Protein AF-A0A820MYN7-F1 (afdb_monomer_lite)

pLDDT: mean 78.18, std 15.3, range [35.0, 97.62]

Radius of gyration: 48.73 Å; chains: 1; bounding box: 93×38×127 Å

Structure (mmCIF,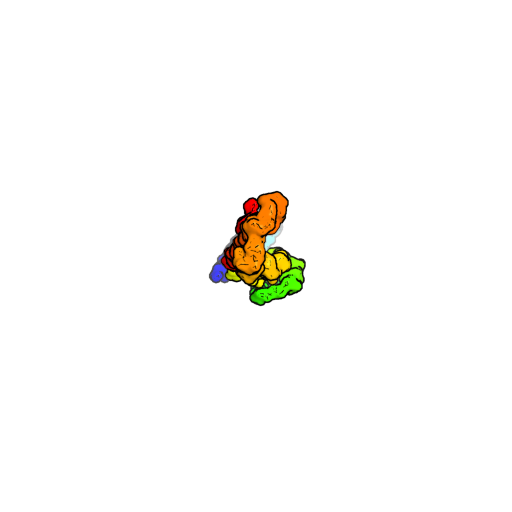 N/CA/C/O backbone):
data_AF-A0A820MYN7-F1
#
_entry.id   AF-A0A820MYN7-F1
#
loop_
_atom_site.group_PDB
_atom_site.id
_atom_site.type_symbol
_atom_site.label_atom_id
_atom_site.label_alt_id
_atom_site.label_comp_id
_atom_site.label_asym_id
_atom_site.label_entity_id
_atom_site.label_seq_id
_atom_site.pdbx_PDB_ins_code
_atom_site.Cartn_x
_atom_site.Cartn_y
_atom_site.Cartn_z
_atom_site.occupancy
_atom_site.B_iso_or_equiv
_atom_site.auth_seq_id
_atom_site.auth_comp_id
_atom_site.auth_asym_id
_atom_site.auth_atom_id
_atom_site.pdbx_PDB_model_num
ATOM 1 N N . LYS A 1 1 ? -11.154 -2.625 37.389 1.00 45.22 1 LYS A N 1
ATOM 2 C CA . LYS A 1 1 ? -11.156 -3.203 38.760 1.00 45.22 1 LYS A CA 1
ATOM 3 C C . LYS A 1 1 ? -11.669 -2.216 39.832 1.00 45.22 1 LYS A C 1
ATOM 5 O O . LYS A 1 1 ? -11.641 -2.576 40.998 1.00 45.22 1 LYS A O 1
ATOM 10 N N . ASN A 1 2 ? -12.212 -1.045 39.453 1.00 53.19 2 ASN A N 1
ATOM 11 C CA . ASN A 1 2 ? -12.640 0.004 40.399 1.00 53.19 2 ASN A CA 1
ATOM 12 C C . ASN A 1 2 ? -14.164 0.066 40.629 1.00 53.19 2 ASN A C 1
ATOM 14 O O . ASN A 1 2 ? -14.611 0.650 41.604 1.00 53.19 2 ASN A O 1
ATOM 18 N N . ASN A 1 3 ? -14.965 -0.619 39.810 1.00 59.12 3 ASN A N 1
ATOM 19 C CA . ASN A 1 3 ? -16.424 -0.453 39.818 1.00 59.12 3 ASN A CA 1
ATOM 20 C C . ASN A 1 3 ? -17.103 -0.950 41.107 1.00 59.12 3 ASN A C 1
ATOM 22 O O . ASN A 1 3 ? -18.169 -0.467 41.463 1.00 59.12 3 ASN A O 1
ATOM 26 N N . LEU A 1 4 ? -16.513 -1.918 41.813 1.00 60.50 4 LEU A N 1
ATOM 27 C CA . LEU A 1 4 ? -17.152 -2.526 42.985 1.00 60.50 4 LEU A CA 1
ATOM 28 C C . LEU A 1 4 ? -17.025 -1.642 44.234 1.00 60.50 4 LEU A C 1
ATOM 30 O O . LEU A 1 4 ? -17.956 -1.564 45.030 1.00 60.50 4 LEU A O 1
ATOM 34 N N . LEU A 1 5 ? -15.901 -0.933 44.375 1.00 67.44 5 LEU A N 1
ATOM 35 C CA . LEU A 1 5 ? -15.679 -0.013 45.491 1.00 67.44 5 LEU A CA 1
ATOM 36 C C . LEU A 1 5 ? -16.555 1.241 45.348 1.00 67.44 5 LEU A C 1
ATOM 38 O O . LEU A 1 5 ? -17.151 1.675 46.329 1.00 67.44 5 LEU A O 1
ATOM 42 N N . ASP A 1 6 ? -16.705 1.750 44.121 1.00 68.38 6 ASP A N 1
ATOM 43 C CA . ASP A 1 6 ? -17.550 2.912 43.813 1.00 68.38 6 ASP A CA 1
ATOM 44 C C . ASP A 1 6 ? -19.042 2.624 44.031 1.00 68.38 6 ASP A C 1
ATOM 46 O O . ASP A 1 6 ? -19.784 3.462 44.542 1.00 68.38 6 ASP A O 1
ATOM 50 N N . VAL A 1 7 ? -19.489 1.405 43.717 1.00 71.19 7 VAL A N 1
ATOM 51 C CA . VAL A 1 7 ? -20.866 0.978 44.002 1.00 71.19 7 VAL A CA 1
ATOM 52 C C . VAL A 1 7 ? -21.107 0.895 45.513 1.00 71.19 7 VAL A C 1
ATOM 54 O O . VAL A 1 7 ? -22.125 1.387 45.998 1.00 71.19 7 VAL A O 1
ATOM 57 N N . ILE A 1 8 ? -20.165 0.339 46.282 1.00 71.44 8 ILE A N 1
ATOM 58 C CA . ILE A 1 8 ? -20.300 0.216 47.743 1.00 71.44 8 ILE A CA 1
ATOM 59 C C . ILE A 1 8 ? -20.308 1.592 48.426 1.00 71.44 8 ILE A C 1
ATOM 61 O O . ILE A 1 8 ? -21.147 1.836 49.295 1.00 71.44 8 ILE A O 1
ATOM 65 N N . THR A 1 9 ? -19.421 2.509 48.035 1.00 75.81 9 THR A N 1
ATOM 66 C CA . THR A 1 9 ? -19.359 3.856 48.630 1.00 75.81 9 THR A CA 1
ATOM 67 C C . THR A 1 9 ? -20.599 4.683 48.297 1.00 75.81 9 THR A C 1
ATOM 69 O O . THR A 1 9 ? -21.113 5.381 49.174 1.00 75.81 9 THR A O 1
ATOM 72 N N . SER A 1 10 ? -21.143 4.546 47.084 1.00 74.00 10 SER A N 1
ATOM 73 C CA . SER A 1 10 ? -22.387 5.212 46.686 1.00 74.00 10 SER A CA 1
ATOM 74 C C . SER A 1 10 ? -23.590 4.697 47.487 1.00 74.00 10 SER A C 1
ATOM 76 O O . SER A 1 10 ? -24.384 5.487 48.001 1.00 74.00 10 SER A O 1
ATOM 78 N N . ILE A 1 11 ? -23.673 3.379 47.708 1.00 72.56 11 ILE A N 1
ATOM 79 C CA . ILE A 1 11 ? -24.712 2.762 48.543 1.00 72.56 11 ILE A CA 1
ATOM 80 C C . ILE A 1 11 ? -24.632 3.282 49.989 1.00 72.56 11 ILE A C 1
ATOM 82 O O . ILE A 1 11 ? -25.641 3.729 50.538 1.00 72.56 11 ILE A O 1
ATOM 86 N N . ILE A 1 12 ? -23.440 3.294 50.597 1.00 73.25 12 ILE A N 1
ATOM 87 C CA . ILE A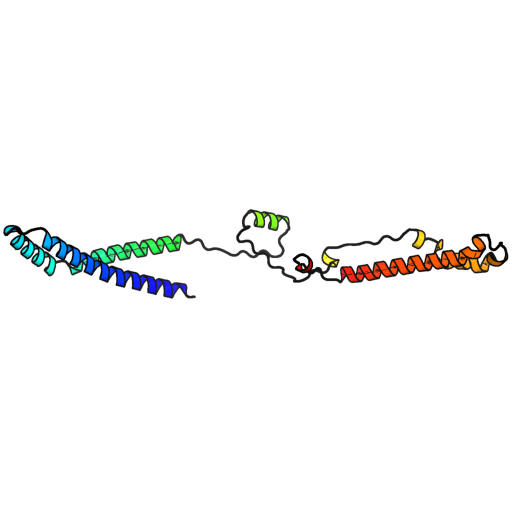 1 12 ? -23.238 3.794 51.970 1.00 73.25 12 ILE A CA 1
ATOM 88 C C . ILE A 1 12 ? -23.589 5.287 52.074 1.00 73.25 12 ILE A C 1
ATOM 90 O O . ILE A 1 12 ? -24.239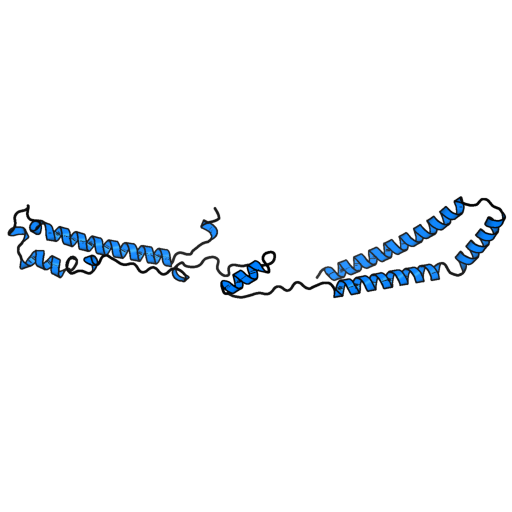 5.698 53.038 1.00 73.25 12 ILE A O 1
ATOM 94 N N . GLY A 1 13 ? -23.217 6.090 51.071 1.00 73.44 13 GLY A N 1
ATOM 95 C CA . GLY A 1 13 ? -23.538 7.517 51.006 1.00 73.44 13 GLY A CA 1
ATOM 96 C C . GLY A 1 13 ? -25.044 7.787 50.939 1.00 73.44 13 GLY A C 1
ATOM 97 O O . GLY A 1 13 ? -25.554 8.620 51.692 1.00 73.44 13 GLY A O 1
ATOM 98 N N . ILE A 1 14 ? -25.773 7.032 50.111 1.00 75.69 14 ILE A N 1
ATOM 99 C CA . ILE A 1 14 ? -27.235 7.126 50.001 1.00 75.69 14 ILE A CA 1
ATOM 100 C C . ILE A 1 14 ? -27.901 6.713 51.321 1.00 75.69 14 ILE A C 1
ATOM 102 O O . ILE A 1 14 ? -28.797 7.413 51.789 1.00 75.69 14 ILE A O 1
ATOM 106 N N . PHE A 1 15 ? -27.442 5.639 51.974 1.00 71.00 15 PHE A N 1
ATOM 107 C CA . PHE A 1 15 ? -27.992 5.211 53.268 1.00 71.00 15 PHE A CA 1
ATOM 108 C C . PHE A 1 15 ? -27.737 6.218 54.391 1.00 71.00 15 PHE A C 1
ATOM 110 O O . PHE A 1 15 ? -28.650 6.521 55.167 1.00 71.00 15 PHE A O 1
ATOM 117 N N . GLY A 1 16 ? -26.521 6.763 54.462 1.00 70.69 16 GLY A N 1
ATOM 118 C CA . GLY A 1 16 ? -26.166 7.797 55.429 1.00 70.69 16 GLY A CA 1
ATOM 119 C C . GLY A 1 16 ? -27.003 9.061 55.234 1.00 70.69 16 GLY A C 1
ATOM 120 O O . GLY A 1 16 ? -27.647 9.530 56.175 1.00 70.69 16 GLY A O 1
ATOM 121 N N . GLY A 1 17 ? -27.067 9.567 53.999 1.00 72.38 17 GLY A N 1
ATOM 122 C CA . GLY A 1 17 ? -27.814 10.778 53.658 1.00 72.38 17 GLY A CA 1
ATOM 123 C C . GLY A 1 17 ? -29.325 10.635 53.851 1.00 72.38 17 GLY A C 1
ATOM 124 O O . GLY A 1 17 ? -29.955 11.505 54.453 1.00 72.38 17 GLY A O 1
ATOM 125 N N . LEU A 1 18 ? -29.910 9.514 53.419 1.00 70.00 18 LEU A N 1
ATOM 126 C CA . LEU A 1 18 ? -31.351 9.263 53.515 1.00 70.00 18 LEU A CA 1
ATOM 127 C C . LEU A 1 18 ? -31.809 9.100 54.973 1.00 70.00 18 LEU A C 1
ATOM 129 O O . LEU A 1 18 ? -32.854 9.624 55.355 1.00 70.00 18 LEU A O 1
ATOM 133 N N . SER A 1 19 ? -31.010 8.433 55.814 1.00 69.62 19 SER A N 1
ATOM 134 C CA . SER A 1 19 ? -31.289 8.271 57.249 1.00 69.62 19 SER A CA 1
ATOM 135 C C . SER A 1 19 ? -31.289 9.609 57.996 1.00 69.62 19 SER A C 1
ATOM 137 O O . SER A 1 19 ? -32.176 9.872 58.814 1.00 69.62 19 SER A O 1
ATOM 139 N N . VAL A 1 20 ? -30.325 10.483 57.689 1.00 72.38 20 VAL A N 1
ATOM 140 C CA . VAL A 1 20 ? -30.239 11.825 58.282 1.00 72.38 20 VAL A CA 1
ATOM 141 C C . VAL A 1 20 ? -31.366 12.724 57.762 1.00 72.38 20 VAL A C 1
ATOM 143 O O . VAL A 1 20 ? -32.029 13.394 58.557 1.00 72.38 20 VAL A O 1
ATOM 146 N N . GLY A 1 21 ? -31.649 12.683 56.457 1.00 71.88 21 GLY A N 1
ATOM 147 C CA . GLY A 1 21 ? -32.721 13.455 55.824 1.00 71.88 21 GLY A CA 1
ATOM 148 C C . GLY A 1 21 ? -34.113 13.112 56.362 1.00 71.88 21 GLY A C 1
ATOM 149 O O . GLY A 1 21 ? -34.870 14.013 56.715 1.00 71.88 21 GLY A O 1
ATOM 150 N N . LEU A 1 22 ? -34.432 11.822 56.521 1.00 65.06 22 LEU A N 1
ATOM 151 C CA . LEU A 1 22 ? -35.706 11.367 57.098 1.00 65.06 22 LEU A CA 1
ATOM 152 C C . LEU A 1 22 ? -35.894 11.834 58.547 1.00 65.06 22 LEU A C 1
ATOM 154 O O . LEU A 1 22 ? -36.989 12.262 58.914 1.00 65.06 22 LEU A O 1
ATOM 158 N N . LYS A 1 23 ? -34.833 11.803 59.365 1.00 67.75 23 LYS A N 1
ATOM 159 C CA . LYS A 1 23 ? -34.881 12.310 60.747 1.00 67.75 23 LYS A CA 1
ATOM 160 C C . LYS A 1 23 ? -35.162 13.811 60.783 1.00 67.75 23 LYS A C 1
ATOM 162 O O . LYS A 1 23 ? -36.002 14.252 61.563 1.00 67.75 23 LYS A O 1
ATOM 167 N N . LEU A 1 24 ? -34.505 14.586 59.921 1.00 70.31 24 LEU A N 1
ATOM 168 C CA . LEU A 1 24 ? -34.726 16.029 59.824 1.00 70.31 24 LEU A CA 1
ATOM 169 C C . LEU A 1 24 ? -36.131 16.358 59.313 1.00 70.31 24 LEU A C 1
ATOM 171 O O . LEU A 1 24 ? -36.808 17.200 59.898 1.00 70.31 24 LEU A O 1
ATOM 175 N N . PHE A 1 25 ? -36.608 15.656 58.286 1.00 68.12 25 PHE A N 1
ATOM 176 C CA . PHE A 1 25 ? -37.955 15.839 57.747 1.00 68.12 25 PHE A CA 1
ATOM 177 C C . PHE A 1 25 ? -39.037 15.537 58.792 1.00 68.12 25 PHE A C 1
ATOM 179 O O . PHE A 1 25 ? -39.982 16.308 58.957 1.00 68.12 25 PHE A O 1
ATOM 186 N N . PHE A 1 26 ? -38.855 14.472 59.577 1.00 68.62 26 PHE A N 1
ATOM 187 C CA . PHE A 1 26 ? -39.756 14.135 60.675 1.00 68.62 26 PHE A CA 1
ATOM 188 C C . PHE A 1 26 ? -39.771 15.219 61.769 1.00 68.62 26 PHE A C 1
ATOM 190 O O . PHE A 1 26 ? -40.840 15.621 62.230 1.00 68.62 26 PHE A O 1
ATOM 197 N N . ILE A 1 27 ? -38.606 15.769 62.130 1.00 69.06 27 ILE A N 1
ATOM 198 C CA . ILE A 1 27 ? -38.503 16.904 63.065 1.00 69.06 27 ILE A CA 1
ATOM 199 C C . ILE A 1 27 ? -39.197 18.156 62.498 1.00 69.06 27 ILE A C 1
ATOM 201 O O . ILE A 1 27 ? -39.873 18.868 63.241 1.00 69.06 27 ILE A O 1
ATOM 205 N N . LEU A 1 28 ? -39.086 18.423 61.193 1.00 65.75 28 LEU A N 1
ATOM 206 C CA . LEU A 1 28 ? -39.722 19.573 60.538 1.00 65.75 28 LEU A CA 1
ATOM 207 C C . LEU A 1 28 ? -41.250 19.450 60.461 1.00 65.75 28 LEU A C 1
ATOM 209 O O . LEU A 1 28 ? -41.943 20.449 60.662 1.00 65.75 28 LEU A O 1
ATOM 213 N N . ILE A 1 29 ? -41.788 18.247 60.242 1.00 64.12 29 ILE A N 1
ATOM 214 C CA . ILE A 1 29 ? -43.236 17.984 60.319 1.00 64.12 29 ILE A CA 1
ATOM 215 C C . ILE A 1 29 ? -43.746 18.217 61.748 1.00 64.12 29 ILE A C 1
ATOM 217 O O . ILE A 1 29 ? -44.776 18.870 61.946 1.00 64.12 29 ILE A O 1
ATOM 221 N N . LEU A 1 30 ? -43.003 17.757 62.761 1.00 62.81 30 LEU A N 1
ATOM 222 C CA . LEU A 1 30 ? -43.332 18.011 64.167 1.00 62.81 30 LEU A CA 1
ATOM 223 C C . LEU A 1 30 ? -43.284 19.509 64.521 1.00 62.81 30 LEU A C 1
ATOM 225 O O . LEU A 1 30 ? -44.142 19.991 65.255 1.00 62.81 30 LEU A O 1
ATOM 229 N N . ARG A 1 31 ? -42.335 20.268 63.960 1.00 60.62 31 ARG A N 1
ATOM 230 C CA . ARG A 1 31 ? -42.241 21.726 64.161 1.00 60.62 31 ARG A CA 1
ATOM 231 C C . ARG A 1 31 ? -43.318 22.510 63.408 1.00 60.62 31 ARG A C 1
ATOM 233 O O . ARG A 1 31 ? -43.813 23.513 63.908 1.00 60.62 31 ARG A O 1
ATOM 240 N N . SER A 1 32 ? -43.706 22.059 62.218 1.00 56.56 32 SER A N 1
ATOM 241 C CA . SER A 1 32 ? -44.737 22.730 61.411 1.00 56.56 32 SER A CA 1
ATOM 242 C C . SER A 1 32 ? -46.137 22.518 61.992 1.00 56.56 32 SER A C 1
ATOM 244 O O . SER A 1 32 ? -46.939 23.448 62.035 1.00 56.56 32 SER A O 1
ATOM 246 N N . SER A 1 33 ? -46.404 21.328 62.538 1.00 55.31 33 SER A N 1
ATOM 247 C CA . SER A 1 33 ? -47.643 21.031 63.276 1.00 55.31 33 SER A CA 1
ATOM 248 C C . SER A 1 33 ? -47.760 21.792 64.604 1.00 55.31 33 SER A C 1
ATOM 250 O O . SER A 1 33 ? -48.862 21.989 65.113 1.00 55.31 33 SER A O 1
ATOM 252 N N . GLU A 1 34 ? -46.652 22.291 65.156 1.00 56.19 34 GLU A N 1
ATOM 253 C CA . GLU A 1 34 ? -46.649 23.136 66.351 1.00 56.19 34 GLU A CA 1
ATOM 254 C C . GLU A 1 34 ? -47.161 24.558 66.095 1.00 56.19 34 GLU A C 1
ATOM 256 O O . GLU A 1 34 ? -47.709 25.173 67.006 1.00 56.19 34 GLU A O 1
ATOM 261 N N . LYS A 1 35 ? -47.067 25.046 64.854 1.00 55.56 35 LYS A N 1
ATOM 262 C CA . LYS A 1 35 ? -47.399 26.429 64.486 1.00 55.56 35 LYS A CA 1
ATOM 263 C C . LYS A 1 35 ? -48.867 26.641 64.071 1.00 55.56 35 LYS A C 1
ATOM 265 O O . LYS A 1 35 ? -49.262 27.777 63.842 1.00 55.56 35 LYS A O 1
ATOM 270 N N . ILE A 1 36 ? -49.667 25.572 63.962 1.00 56.53 36 ILE A N 1
ATOM 271 C CA . ILE A 1 36 ? -50.987 25.590 63.296 1.00 56.53 36 ILE A CA 1
ATOM 272 C C . ILE A 1 36 ? -52.211 25.537 64.238 1.00 56.53 36 ILE A C 1
ATOM 274 O O . ILE A 1 36 ? -53.322 25.754 63.763 1.00 56.53 36 ILE A O 1
ATOM 278 N N . SER A 1 37 ? -52.093 25.321 65.558 1.00 51.53 37 SER A N 1
ATOM 279 C CA . SER A 1 37 ? -53.307 25.282 66.406 1.00 51.53 37 SER A CA 1
ATOM 280 C C . SER A 1 37 ? -53.107 25.703 67.867 1.00 51.53 37 SER A C 1
ATOM 282 O O . SER A 1 37 ? -52.533 24.964 68.666 1.00 51.53 37 SER A O 1
ATOM 284 N N . ASN A 1 38 ? -53.656 26.872 68.222 1.00 57.56 38 ASN A N 1
ATOM 285 C CA . ASN A 1 38 ? -53.774 27.396 69.591 1.00 57.56 38 ASN A CA 1
ATOM 286 C C . ASN A 1 38 ? -55.171 27.103 70.167 1.00 57.56 38 ASN A C 1
ATOM 288 O O . ASN A 1 38 ? -55.902 28.023 70.526 1.00 57.56 38 ASN A O 1
ATOM 292 N N . ASN A 1 39 ? -55.570 25.829 70.221 1.00 57.19 39 ASN A N 1
ATOM 293 C CA . ASN A 1 39 ? -56.841 25.430 70.829 1.00 57.19 39 ASN A CA 1
ATOM 294 C C . ASN A 1 39 ? -56.600 24.452 71.993 1.00 57.19 39 ASN A C 1
ATOM 296 O O . ASN A 1 39 ? -55.865 23.474 71.849 1.00 57.19 39 ASN A O 1
ATOM 300 N N . LEU A 1 40 ? -57.198 24.719 73.160 1.00 53.03 40 LEU A N 1
ATOM 301 C CA . LEU A 1 40 ? -56.872 24.064 74.440 1.00 53.03 40 LEU A CA 1
ATOM 302 C C . LEU A 1 40 ? -57.180 22.548 74.443 1.00 53.03 40 LEU A C 1
ATOM 304 O O . LEU A 1 40 ? -56.434 21.769 75.034 1.00 53.03 40 LEU A O 1
ATOM 308 N N . SER A 1 41 ? -58.208 22.102 73.708 1.00 58.31 41 SER A N 1
ATOM 309 C CA . SER A 1 41 ? -58.519 20.672 73.508 1.00 58.31 41 SER A CA 1
ATOM 310 C C . SER A 1 41 ? -57.485 19.951 72.632 1.00 58.31 41 SER A C 1
ATOM 312 O O . SER A 1 41 ? -57.217 18.761 72.813 1.00 58.31 41 SER A O 1
ATOM 314 N N . PHE A 1 42 ? -56.840 20.685 71.724 1.00 54.62 42 PHE A N 1
ATOM 315 C CA . PHE A 1 42 ? -55.827 20.163 70.815 1.00 54.62 42 PHE A CA 1
ATOM 316 C C . PHE A 1 42 ? -54.475 19.983 71.514 1.00 54.62 42 PHE A C 1
ATOM 318 O O . PHE A 1 42 ? -53.720 19.098 71.140 1.00 54.62 42 PHE A O 1
ATOM 325 N N . ILE A 1 43 ? -54.174 20.745 72.573 1.00 61.41 43 ILE A N 1
ATOM 326 C CA . ILE A 1 43 ? -52.937 20.602 73.366 1.00 61.41 43 ILE A CA 1
ATOM 327 C C . ILE A 1 43 ? -52.935 19.289 74.166 1.00 61.41 43 ILE A C 1
ATOM 329 O O . ILE A 1 43 ? -51.921 18.584 74.200 1.00 61.41 43 ILE A O 1
ATOM 333 N N . ALA A 1 44 ? -54.075 18.912 74.754 1.00 58.84 44 ALA A N 1
ATOM 334 C CA . ALA A 1 44 ? -54.225 17.629 75.444 1.00 58.84 44 ALA A CA 1
ATOM 335 C C . ALA A 1 44 ? -54.135 16.455 74.453 1.00 58.84 44 ALA A C 1
ATOM 337 O O . ALA A 1 44 ? -53.356 15.524 74.664 1.00 58.84 44 ALA A O 1
ATOM 338 N N . MET A 1 45 ? -54.829 16.552 73.311 1.00 56.38 45 MET A N 1
ATOM 339 C CA . MET A 1 45 ? -54.754 15.562 72.230 1.00 56.38 45 MET A CA 1
ATOM 340 C C . MET A 1 45 ? -53.338 15.465 71.635 1.00 56.38 45 MET A C 1
ATOM 342 O O . MET A 1 45 ? -52.851 14.370 71.380 1.00 56.38 45 MET A O 1
ATOM 346 N N . LYS A 1 46 ? -52.624 16.589 71.501 1.00 61.06 46 LYS A N 1
ATOM 347 C CA . LYS A 1 46 ? -51.231 16.666 71.039 1.00 61.06 46 LYS A CA 1
ATOM 348 C C . LYS A 1 46 ? -50.269 16.034 72.034 1.00 61.06 46 LYS A C 1
ATOM 350 O O . LYS A 1 46 ? -49.343 15.368 71.599 1.00 61.06 46 LYS A O 1
ATOM 355 N N . THR A 1 47 ? -50.483 16.186 73.339 1.00 60.78 47 THR A N 1
ATOM 356 C CA . THR A 1 47 ? -49.655 15.538 74.373 1.00 60.78 47 THR A CA 1
ATOM 357 C C . THR A 1 47 ? -49.896 14.030 74.407 1.00 60.78 47 THR A C 1
ATOM 359 O O . THR A 1 47 ? -48.941 13.266 74.493 1.00 60.78 47 THR A O 1
ATOM 362 N N . VAL A 1 48 ? -51.148 13.589 74.249 1.00 60.78 48 VAL A N 1
ATOM 363 C CA . VAL A 1 48 ? -51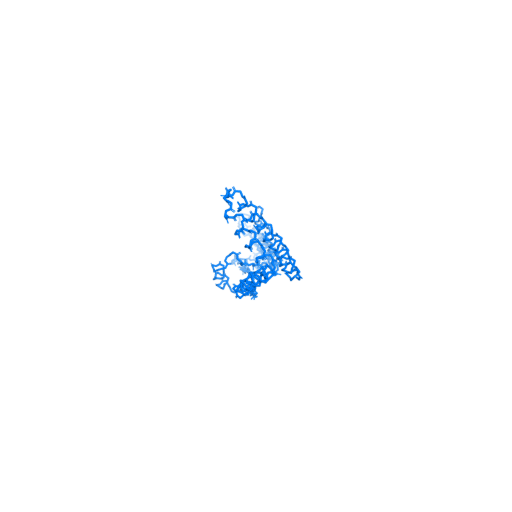.499 12.163 74.173 1.00 60.78 48 VAL A CA 1
ATOM 364 C C . VAL A 1 48 ? -50.966 11.535 72.888 1.00 60.78 48 VAL A C 1
ATOM 366 O O . VAL A 1 48 ? -50.323 10.501 72.974 1.00 60.78 48 VAL A O 1
ATOM 369 N N . ILE A 1 49 ? -51.125 12.173 71.722 1.00 59.47 49 ILE A N 1
ATOM 370 C CA . ILE A 1 49 ? -50.551 11.702 70.450 1.00 59.47 49 ILE A CA 1
ATOM 371 C C . ILE A 1 49 ? -49.024 11.733 70.515 1.00 59.47 49 ILE A C 1
ATOM 373 O O . ILE A 1 49 ? -48.389 10.761 70.139 1.00 59.47 49 ILE A O 1
ATOM 377 N N . LYS A 1 50 ? -48.412 12.795 71.050 1.00 63.66 50 LYS A N 1
ATOM 378 C CA . LYS A 1 50 ? -46.960 12.884 71.245 1.00 63.66 50 LYS A CA 1
ATOM 379 C C . LYS A 1 50 ? -46.465 11.764 72.166 1.00 63.66 50 LYS A C 1
ATOM 381 O O . LYS A 1 50 ? -45.503 11.108 71.804 1.00 63.66 50 LYS A O 1
ATOM 386 N N . ASN A 1 51 ? -47.151 11.453 73.267 1.00 58.44 51 ASN A N 1
ATOM 387 C CA . ASN A 1 51 ? -46.769 10.362 74.174 1.00 58.44 51 ASN A CA 1
ATOM 388 C C . ASN A 1 51 ? -47.065 8.957 73.609 1.00 58.44 51 ASN A C 1
ATOM 390 O O . ASN A 1 51 ? -46.234 8.064 73.770 1.00 58.44 51 ASN A O 1
ATOM 394 N N . LEU A 1 52 ? -48.178 8.756 72.890 1.00 53.44 52 LEU A N 1
ATOM 395 C CA . LEU A 1 52 ? -48.488 7.500 72.185 1.00 53.44 52 LEU A CA 1
ATOM 396 C C . LEU A 1 52 ? -47.495 7.233 71.045 1.00 53.44 52 LEU A C 1
ATOM 398 O O . LEU A 1 52 ? -47.072 6.096 70.843 1.00 53.44 52 LEU A O 1
ATOM 402 N N . PHE A 1 53 ? -47.094 8.272 70.309 1.00 53.72 53 PHE A N 1
ATOM 403 C CA . PHE A 1 53 ? -46.212 8.147 69.148 1.00 53.72 53 PHE A CA 1
ATOM 404 C C . PHE A 1 53 ? -44.723 8.111 69.537 1.00 53.72 53 PHE A C 1
ATOM 406 O O . PHE A 1 53 ? -43.949 7.429 68.867 1.00 53.72 53 PHE A O 1
ATOM 413 N N . ILE A 1 54 ? -44.317 8.783 70.626 1.00 52.75 54 ILE A N 1
ATOM 414 C CA . ILE A 1 54 ? -42.935 8.760 71.144 1.00 52.75 54 ILE A CA 1
ATOM 415 C C . ILE A 1 54 ? -42.589 7.413 71.792 1.00 52.75 54 ILE A C 1
ATOM 417 O O . ILE A 1 54 ? -41.455 6.970 71.639 1.00 52.75 54 ILE A O 1
ATOM 421 N N . CYS A 1 55 ? -43.527 6.738 72.471 1.00 47.72 55 CYS A N 1
ATOM 422 C CA . CYS A 1 55 ? -43.185 5.544 73.255 1.00 47.72 55 CYS A CA 1
ATOM 423 C C . CYS A 1 55 ? -43.428 4.203 72.537 1.00 47.72 55 CYS A C 1
ATOM 425 O O . CYS A 1 55 ? -42.729 3.238 72.827 1.00 47.72 55 CYS A O 1
ATOM 427 N N . TYR A 1 56 ? -44.374 4.109 71.589 1.00 45.22 56 TYR A N 1
ATOM 428 C CA . TYR A 1 56 ? -44.766 2.795 71.052 1.00 45.22 56 TYR A CA 1
ATOM 429 C C . TYR A 1 56 ? -44.212 2.450 69.658 1.00 45.22 56 TYR A C 1
ATOM 431 O O . TYR A 1 56 ? -44.029 1.272 69.382 1.00 45.22 56 TYR A O 1
ATOM 439 N N . ASN A 1 57 ? -43.920 3.409 68.761 1.00 51.19 57 ASN A N 1
ATOM 440 C CA . ASN A 1 57 ? -43.716 3.034 67.344 1.00 51.19 57 ASN A CA 1
ATOM 441 C C . ASN A 1 57 ? -42.739 3.867 66.490 1.00 51.19 57 ASN A C 1
ATOM 443 O O . ASN A 1 57 ? -42.570 3.553 65.309 1.00 51.19 57 ASN A O 1
ATOM 447 N N . GLN A 1 58 ? -42.058 4.888 67.027 1.00 55.16 58 GLN A N 1
ATOM 448 C CA . GLN A 1 58 ? -41.146 5.722 66.220 1.00 55.16 58 GLN A CA 1
ATOM 449 C C . GLN A 1 58 ? -39.976 4.933 65.615 1.00 55.16 58 GLN A C 1
ATOM 451 O O . GLN A 1 58 ? -39.640 5.125 64.449 1.00 55.16 58 GLN A O 1
ATOM 456 N N . GLN A 1 59 ? -39.387 4.002 66.366 1.00 55.03 59 GLN A N 1
ATOM 457 C CA . GLN A 1 59 ? -38.291 3.176 65.855 1.00 55.03 59 GLN A CA 1
ATOM 458 C C . GLN A 1 59 ? -38.783 2.129 64.845 1.00 55.03 59 GLN A C 1
ATOM 460 O O . GLN A 1 59 ? -38.116 1.904 63.838 1.00 55.03 59 GLN A O 1
ATOM 465 N N . GLN A 1 60 ? -39.965 1.533 65.043 1.00 61.09 60 GLN A N 1
ATOM 466 C CA . GLN A 1 60 ? -40.495 0.492 64.150 1.00 61.09 60 GLN A CA 1
ATOM 467 C C . GLN A 1 60 ? -41.019 1.044 62.815 1.00 61.09 60 GLN A C 1
ATOM 469 O O . GLN A 1 60 ? -40.803 0.432 61.776 1.00 61.09 60 GLN A O 1
ATOM 474 N N . MET A 1 61 ? -41.672 2.210 62.800 1.00 59.69 61 MET A N 1
ATOM 475 C CA . MET A 1 61 ? -42.161 2.821 61.553 1.00 59.69 61 MET A CA 1
ATOM 476 C C . MET A 1 61 ? -41.017 3.366 60.689 1.00 59.69 61 MET A C 1
ATOM 478 O O . MET A 1 61 ? -41.020 3.168 59.475 1.00 59.69 61 MET A O 1
ATOM 482 N N . ILE A 1 62 ? -40.010 3.999 61.306 1.00 67.81 62 ILE A N 1
ATOM 483 C CA . ILE A 1 62 ? -38.824 4.496 60.592 1.00 67.81 62 ILE A CA 1
ATOM 484 C C . ILE A 1 62 ? -38.017 3.325 60.025 1.00 67.81 62 ILE A C 1
ATOM 486 O O . ILE A 1 62 ? -37.642 3.367 58.857 1.00 67.81 62 ILE A O 1
ATOM 490 N N . THR A 1 63 ? -37.809 2.256 60.801 1.00 73.69 63 THR A N 1
ATOM 491 C CA . THR A 1 63 ? -37.102 1.059 60.311 1.00 73.69 63 THR A CA 1
ATOM 492 C C . THR A 1 63 ? -37.877 0.344 59.207 1.00 73.69 63 THR A C 1
ATOM 494 O O . THR A 1 63 ? -37.275 -0.038 58.209 1.00 73.69 63 THR A O 1
ATOM 497 N N . ARG A 1 64 ? -39.210 0.231 59.304 1.00 74.00 64 ARG A N 1
ATOM 498 C CA . ARG A 1 64 ? -40.049 -0.341 58.232 1.00 74.00 64 ARG A CA 1
ATOM 499 C C . ARG A 1 64 ? -39.986 0.475 56.941 1.00 74.00 64 ARG A C 1
ATOM 501 O O . ARG A 1 64 ? -39.816 -0.107 55.875 1.00 74.00 64 ARG A O 1
ATOM 508 N N . LEU A 1 65 ? -40.065 1.805 57.029 1.00 73.56 65 LEU A N 1
ATOM 509 C CA . LEU A 1 65 ? -39.909 2.688 55.867 1.00 73.56 65 LEU A CA 1
ATOM 510 C C . LEU A 1 65 ? -38.494 2.604 55.281 1.00 73.56 65 LEU A C 1
ATOM 512 O O . LEU A 1 65 ? -38.343 2.530 54.066 1.00 73.56 65 LEU A O 1
ATOM 516 N N . GLN A 1 66 ? -37.458 2.545 56.120 1.00 76.12 66 GLN A N 1
ATOM 517 C CA . GLN A 1 66 ? -36.075 2.370 55.668 1.00 76.12 66 GLN A CA 1
ATOM 518 C C . GLN A 1 66 ? -35.862 1.033 54.945 1.00 76.12 66 GLN A C 1
ATOM 520 O O . GLN A 1 66 ? -35.241 1.016 53.887 1.00 76.12 66 GLN A O 1
ATOM 525 N N . ILE A 1 67 ? -36.411 -0.069 55.465 1.00 77.06 67 ILE A N 1
ATOM 526 C CA . ILE A 1 67 ? -36.348 -1.392 54.825 1.00 77.06 67 ILE A CA 1
ATOM 527 C C . ILE A 1 67 ? -37.121 -1.394 53.497 1.00 77.06 67 ILE A C 1
ATOM 529 O O . ILE A 1 67 ? -36.666 -1.981 52.516 1.00 77.06 67 ILE A O 1
ATOM 533 N N . PHE A 1 68 ? -38.259 -0.699 53.425 1.00 79.69 68 PHE A N 1
ATOM 534 C CA . PHE A 1 68 ? -39.023 -0.544 52.186 1.00 79.69 68 PHE A CA 1
ATOM 535 C C . PHE A 1 68 ? -38.238 0.229 51.111 1.00 79.69 68 PHE A C 1
ATOM 537 O O . PHE A 1 68 ? -38.116 -0.231 49.979 1.00 79.69 68 PHE A O 1
ATOM 544 N N . PHE A 1 69 ? -37.611 1.355 51.462 1.00 77.94 69 PHE A N 1
ATOM 545 C CA . PHE A 1 69 ? -36.743 2.078 50.524 1.00 77.94 69 PHE A CA 1
ATOM 546 C C . PHE A 1 69 ? -35.496 1.270 50.124 1.00 77.94 69 PHE A C 1
ATOM 548 O O . PHE A 1 69 ? -35.082 1.335 48.969 1.00 77.94 69 PHE A O 1
ATOM 555 N N . LEU A 1 70 ? -34.928 0.480 51.044 1.00 78.69 70 LEU A N 1
ATOM 556 C CA . LEU A 1 70 ? -33.792 -0.413 50.783 1.00 78.69 70 LEU A CA 1
ATOM 557 C C . LEU A 1 70 ? -34.155 -1.533 49.803 1.00 78.69 70 LEU A C 1
ATOM 559 O O . LEU A 1 70 ? -33.390 -1.844 48.896 1.00 78.69 70 LEU A O 1
ATOM 563 N N . THR A 1 71 ? -35.327 -2.140 49.966 1.00 82.31 71 THR A N 1
ATOM 564 C CA . THR A 1 71 ? -35.794 -3.199 49.060 1.00 82.31 71 THR A CA 1
ATOM 565 C C . THR A 1 71 ? -36.087 -2.651 47.666 1.00 82.31 71 THR A C 1
ATOM 567 O O . THR A 1 71 ? -35.695 -3.275 46.682 1.00 82.31 71 THR A O 1
ATOM 570 N N . ILE A 1 72 ? -36.668 -1.450 47.566 1.00 86.38 72 ILE A N 1
ATOM 571 C CA . ILE A 1 72 ? -36.866 -0.762 46.282 1.00 86.38 72 ILE A CA 1
ATOM 572 C C . ILE A 1 72 ? -35.529 -0.432 45.612 1.00 86.38 72 ILE A C 1
ATOM 574 O O . ILE A 1 72 ? -35.370 -0.696 44.423 1.00 86.38 72 ILE A O 1
ATOM 578 N N . SER A 1 73 ? -34.557 0.122 46.343 1.00 84.81 73 SER A N 1
ATOM 579 C CA . SER A 1 73 ? -33.268 0.490 45.747 1.00 84.81 73 SER A CA 1
ATOM 580 C C . SER A 1 73 ? -32.490 -0.734 45.262 1.00 84.81 73 SER A C 1
ATOM 582 O O . SER A 1 73 ? -31.971 -0.716 44.147 1.00 84.81 73 SER A O 1
ATOM 584 N N . LEU A 1 74 ? -32.480 -1.826 46.035 1.00 84.50 74 LEU A N 1
ATOM 585 C CA . LEU A 1 74 ? -31.886 -3.099 45.617 1.00 84.50 74 LEU A CA 1
ATOM 586 C C . LEU A 1 74 ? -32.584 -3.682 44.384 1.00 84.50 74 LEU A C 1
ATOM 588 O O . LEU A 1 74 ? -31.905 -4.167 43.480 1.00 84.50 74 LEU A O 1
ATOM 592 N N . TYR A 1 75 ? -33.914 -3.595 44.312 1.00 89.38 75 TYR A N 1
ATOM 593 C CA . TYR A 1 75 ? -34.675 -4.036 43.144 1.00 89.38 75 TYR A CA 1
ATOM 594 C C . TYR A 1 75 ? -34.332 -3.212 41.893 1.00 89.38 75 TYR A C 1
ATOM 596 O O . TYR A 1 75 ? -34.061 -3.779 40.837 1.00 89.38 75 TYR A O 1
ATOM 604 N N . CYS A 1 76 ? -34.241 -1.884 42.015 1.00 86.50 76 CYS A N 1
ATOM 605 C CA . CYS A 1 76 ? -33.811 -1.011 40.920 1.00 86.50 76 CYS A CA 1
ATOM 606 C C . CYS A 1 76 ? -32.379 -1.320 40.451 1.00 86.50 76 CYS A C 1
ATOM 608 O O . CYS A 1 76 ? -32.134 -1.365 39.246 1.00 86.50 76 CYS A O 1
ATOM 610 N N . ILE A 1 77 ? -31.444 -1.569 41.377 1.00 85.69 77 ILE A N 1
ATOM 611 C CA . ILE A 1 77 ? -30.058 -1.951 41.050 1.00 85.69 77 ILE A CA 1
ATOM 612 C C . ILE A 1 77 ? -30.022 -3.306 40.335 1.00 85.69 77 ILE A C 1
ATOM 614 O O . ILE A 1 77 ? -29.295 -3.463 39.354 1.00 85.69 77 ILE A O 1
ATOM 618 N N . PHE A 1 78 ? -30.815 -4.278 40.795 1.00 86.69 78 PHE A N 1
ATOM 619 C CA . PHE A 1 78 ? -30.923 -5.587 40.156 1.00 86.69 78 PHE A CA 1
ATOM 620 C C . PHE A 1 78 ? -31.424 -5.462 38.716 1.00 86.69 78 PHE A C 1
ATOM 622 O O . PHE A 1 78 ? -30.772 -5.964 37.802 1.00 86.69 78 PHE A O 1
ATOM 629 N N . LEU A 1 79 ? -32.519 -4.722 38.501 1.00 86.88 79 LEU A N 1
ATOM 630 C CA . LEU A 1 79 ? -33.028 -4.454 37.158 1.00 86.88 79 LEU A CA 1
ATOM 631 C C . LEU A 1 79 ? -31.957 -3.776 36.297 1.00 86.88 79 LEU A C 1
ATOM 633 O O . LEU A 1 79 ? -31.632 -4.277 35.224 1.00 86.88 79 LEU A O 1
ATOM 637 N N . TYR A 1 80 ? -31.341 -2.698 36.784 1.00 83.06 80 TYR A N 1
ATOM 638 C CA . TYR A 1 80 ? -30.284 -1.997 36.055 1.00 83.06 80 TYR A CA 1
ATOM 639 C C . TYR A 1 80 ? -29.145 -2.936 35.623 1.00 83.06 80 TYR A C 1
ATOM 641 O O . TYR A 1 80 ? -28.746 -2.931 34.459 1.00 83.06 80 TYR A O 1
ATOM 649 N N . SER A 1 81 ? -28.683 -3.806 36.526 1.00 82.06 81 SER A N 1
ATOM 650 C CA . SER A 1 81 ? -27.654 -4.810 36.235 1.00 82.06 81 SER A CA 1
ATOM 651 C C . SER A 1 81 ? -28.081 -5.777 35.124 1.00 82.06 81 SER A C 1
ATOM 653 O O . SER A 1 81 ? -27.301 -6.051 34.216 1.00 82.06 81 SER A O 1
ATOM 655 N N . THR A 1 82 ? -29.337 -6.238 35.138 1.00 81.12 82 THR A N 1
ATOM 656 C CA . THR A 1 82 ? -29.864 -7.139 34.096 1.00 81.12 82 THR A CA 1
ATOM 657 C C . THR A 1 82 ? -30.040 -6.468 32.732 1.00 81.12 82 THR A C 1
ATOM 659 O O . THR A 1 82 ? -29.880 -7.130 31.711 1.00 81.12 82 THR A O 1
ATOM 662 N N . TYR A 1 83 ? -30.335 -5.165 32.698 1.00 77.88 83 TYR A N 1
ATOM 663 C CA . TYR A 1 83 ? -30.538 -4.409 31.456 1.00 77.88 83 TYR A CA 1
ATOM 664 C C . TYR A 1 83 ? -29.252 -3.815 30.878 1.00 77.88 83 TYR A C 1
ATOM 666 O O . TYR A 1 83 ? -29.275 -3.262 29.778 1.00 77.88 83 TYR A O 1
ATOM 674 N N . THR A 1 84 ? -28.125 -3.913 31.587 1.00 79.81 84 THR A N 1
ATOM 675 C CA . THR A 1 84 ? -26.858 -3.392 31.074 1.00 79.81 84 THR A CA 1
ATOM 676 C C . THR A 1 84 ? -26.340 -4.320 29.974 1.00 79.81 84 THR A C 1
ATOM 678 O O . THR A 1 84 ? -25.737 -5.359 30.237 1.00 79.81 84 THR A O 1
ATOM 681 N N . THR A 1 85 ? -26.581 -3.951 28.717 1.00 74.69 85 THR A N 1
ATOM 682 C CA . THR A 1 85 ? -26.028 -4.649 27.553 1.00 74.69 85 THR A CA 1
ATOM 683 C C . THR A 1 85 ? -24.506 -4.572 27.569 1.00 74.69 85 THR A C 1
ATOM 685 O O . THR A 1 85 ? -23.936 -3.484 27.676 1.00 74.69 85 THR A O 1
ATOM 688 N N . GLN A 1 86 ? -23.837 -5.715 27.437 1.00 76.12 86 GLN A N 1
ATOM 689 C CA . GLN A 1 86 ? -22.384 -5.756 27.318 1.00 76.12 86 GLN A CA 1
ATOM 690 C C . GLN A 1 86 ? -21.977 -5.413 25.884 1.00 76.12 86 GLN A C 1
ATOM 692 O O . GLN A 1 86 ? -22.430 -6.052 24.935 1.00 76.12 86 GLN A O 1
ATOM 697 N N . LEU A 1 87 ? -21.115 -4.409 25.725 1.00 79.81 87 LEU A N 1
ATOM 698 C CA . LEU A 1 87 ? -20.440 -4.157 24.456 1.00 79.81 87 LEU A CA 1
ATOM 699 C C . LEU A 1 87 ? -19.370 -5.233 24.268 1.00 79.81 87 LEU A C 1
ATOM 701 O O . LEU A 1 87 ? -18.471 -5.367 25.098 1.00 79.81 87 LEU A O 1
ATOM 705 N N . ILE A 1 88 ? -19.487 -6.002 23.189 1.00 82.12 88 ILE A N 1
ATOM 706 C CA . ILE A 1 88 ? -18.506 -7.020 22.816 1.00 82.12 88 ILE A CA 1
ATOM 707 C C . ILE A 1 88 ? -17.694 -6.472 21.649 1.00 82.12 88 ILE A C 1
ATOM 709 O O . ILE A 1 88 ? -18.252 -6.087 20.622 1.00 82.12 88 ILE A O 1
ATOM 713 N N . THR A 1 89 ? -16.375 -6.463 21.805 1.00 86.94 89 THR A N 1
ATOM 714 C CA . THR A 1 89 ? -15.455 -6.170 20.707 1.00 86.94 89 THR A CA 1
ATOM 715 C C . THR A 1 89 ? -15.203 -7.454 19.929 1.00 86.94 89 THR A C 1
ATOM 717 O O . THR A 1 89 ? -14.758 -8.447 20.502 1.00 86.94 89 THR A O 1
ATOM 720 N N . VAL A 1 90 ? -15.494 -7.435 18.629 1.00 89.00 90 VAL A N 1
ATOM 721 C CA . VAL A 1 90 ? -15.232 -8.554 17.717 1.00 89.00 90 VAL A CA 1
ATOM 722 C C . VAL A 1 90 ? -14.066 -8.179 16.814 1.00 89.00 90 VAL A C 1
ATOM 724 O O . VAL A 1 90 ? -14.112 -7.159 16.132 1.00 89.00 90 VAL A O 1
ATOM 727 N N . GLU A 1 91 ? -13.031 -9.013 16.806 1.00 90.88 91 GLU A N 1
ATOM 728 C CA . GLU A 1 91 ? -11.866 -8.849 15.940 1.00 90.88 91 GLU A CA 1
ATOM 729 C C . GLU A 1 91 ? -12.010 -9.729 14.693 1.00 90.88 91 GLU A C 1
ATOM 731 O O . GLU A 1 91 ? -12.294 -10.925 14.789 1.00 90.88 91 GLU A O 1
ATOM 736 N N . ILE A 1 92 ? -11.832 -9.132 13.513 1.00 89.81 92 ILE A N 1
ATOM 737 C CA . ILE A 1 92 ? -11.917 -9.824 12.223 1.00 89.81 92 ILE A CA 1
ATOM 738 C C . ILE A 1 92 ? -10.600 -9.614 11.484 1.00 89.81 92 ILE A C 1
ATOM 740 O O . ILE A 1 92 ? -10.291 -8.514 11.030 1.00 89.81 92 ILE A O 1
ATOM 744 N N . ASN A 1 93 ? -9.835 -10.693 11.336 1.00 89.44 93 ASN A N 1
ATOM 745 C CA . ASN A 1 93 ? -8.543 -10.665 10.662 1.00 89.44 93 ASN A CA 1
ATOM 746 C C . ASN A 1 93 ? -8.712 -10.690 9.141 1.00 89.44 93 ASN A C 1
ATOM 748 O O . ASN A 1 93 ? -9.356 -11.592 8.608 1.00 89.44 93 ASN A O 1
ATOM 752 N N . LYS A 1 94 ? -8.082 -9.729 8.448 1.00 86.31 94 LYS A N 1
ATOM 753 C CA . LYS A 1 94 ? -8.034 -9.628 6.975 1.00 86.31 94 LYS A CA 1
ATOM 754 C C . LYS A 1 94 ? -9.423 -9.782 6.319 1.00 86.31 94 LYS A C 1
ATOM 756 O O . LYS A 1 94 ? -9.630 -10.716 5.539 1.00 86.31 94 LYS A O 1
ATOM 761 N N . PRO A 1 95 ? -10.391 -8.899 6.634 1.00 90.75 95 PRO A N 1
ATOM 762 C CA . PRO A 1 95 ? -11.721 -8.975 6.043 1.00 90.75 95 PRO A CA 1
ATOM 763 C C . PRO A 1 95 ? -11.653 -8.771 4.526 1.00 90.75 95 PRO A C 1
ATOM 765 O O . PRO A 1 95 ? -10.810 -8.033 4.015 1.00 90.75 95 PRO A O 1
ATOM 768 N N . THR A 1 96 ? -12.581 -9.385 3.793 1.00 92.50 96 THR A N 1
ATOM 769 C CA . THR A 1 96 ? -12.758 -9.041 2.377 1.00 92.50 96 THR A CA 1
ATOM 770 C C . THR A 1 96 ? -13.304 -7.619 2.246 1.00 92.50 96 THR A C 1
ATOM 772 O O . THR A 1 96 ? -13.978 -7.121 3.153 1.00 92.50 96 THR A O 1
ATOM 775 N N . TYR A 1 97 ? -13.089 -6.982 1.092 1.00 89.81 97 TYR A N 1
ATOM 776 C CA . TYR A 1 97 ? -13.620 -5.641 0.820 1.00 89.81 97 TYR A CA 1
ATOM 777 C C . TYR A 1 97 ? -15.144 -5.552 1.036 1.00 89.81 97 TYR A C 1
ATOM 779 O O . TYR A 1 97 ? -15.631 -4.621 1.673 1.00 89.81 97 TYR A O 1
ATOM 787 N N . SER A 1 98 ? -15.896 -6.567 0.597 1.00 94.44 98 SER A N 1
ATOM 788 C CA . SER A 1 98 ? -17.357 -6.625 0.779 1.00 94.44 98 SER A CA 1
ATOM 789 C C . SER A 1 98 ? -17.786 -6.722 2.251 1.00 94.44 98 SER A C 1
ATOM 791 O O . SER A 1 98 ? -18.750 -6.079 2.680 1.00 94.44 98 SER A O 1
ATOM 793 N N . THR A 1 99 ? -17.035 -7.483 3.055 1.00 93.19 99 THR A N 1
ATOM 794 C CA . THR A 1 99 ? -17.258 -7.607 4.499 1.00 93.19 99 THR A CA 1
ATOM 795 C C . THR A 1 99 ? -17.000 -6.274 5.190 1.00 93.19 99 THR A C 1
ATOM 797 O O . THR A 1 99 ? -17.834 -5.822 5.972 1.00 93.19 99 THR A O 1
ATOM 800 N N . TYR A 1 100 ? -15.885 -5.615 4.857 1.00 92.38 100 TYR A N 1
ATOM 801 C CA . TYR A 1 100 ? -15.566 -4.285 5.367 1.00 92.38 100 TYR A CA 1
ATOM 802 C C . TYR A 1 100 ? -16.670 -3.276 5.039 1.00 92.38 100 TYR A C 1
ATOM 804 O O . TYR A 1 100 ? -17.130 -2.568 5.928 1.00 92.38 100 TYR A O 1
ATOM 812 N N . GLN A 1 101 ? -17.148 -3.252 3.794 1.00 93.88 101 GLN A N 1
ATOM 813 C CA . GLN A 1 101 ? -18.191 -2.321 3.368 1.00 93.88 101 GLN A CA 1
ATOM 814 C C . GLN A 1 101 ? -19.484 -2.513 4.172 1.00 93.88 101 GLN A C 1
ATOM 816 O O . GLN A 1 101 ? -20.071 -1.546 4.653 1.00 93.88 101 GLN A O 1
ATOM 821 N N . THR A 1 102 ? -19.888 -3.765 4.391 1.00 94.88 102 THR A N 1
ATOM 822 C CA . THR A 1 102 ? -21.072 -4.095 5.198 1.00 94.88 102 THR A CA 1
ATOM 823 C C . THR A 1 102 ? -20.907 -3.656 6.657 1.00 94.88 102 THR A C 1
ATOM 825 O O . THR A 1 102 ? -21.820 -3.077 7.244 1.00 94.88 102 THR A O 1
ATOM 828 N N . LEU A 1 103 ? -19.734 -3.896 7.250 1.00 93.81 103 LEU A N 1
ATOM 829 C CA . LEU A 1 103 ? -19.434 -3.497 8.628 1.00 93.81 103 LEU A CA 1
ATOM 830 C C . LEU A 1 103 ? -19.342 -1.977 8.783 1.00 93.81 103 LEU A C 1
ATOM 832 O O . LEU A 1 103 ? -19.832 -1.436 9.768 1.00 93.81 103 LEU A O 1
ATOM 836 N N . SER A 1 104 ? -18.766 -1.289 7.799 1.00 93.00 104 SER A N 1
ATOM 837 C CA . SER A 1 104 ? -18.681 0.170 7.757 1.00 93.00 104 SER A CA 1
ATOM 838 C C . SER A 1 104 ? -20.067 0.811 7.711 1.00 93.00 104 SER A C 1
ATOM 840 O O . SER A 1 104 ? -20.308 1.776 8.429 1.00 93.00 104 SER A O 1
ATOM 842 N N . LEU A 1 105 ? -21.011 0.237 6.957 1.00 94.62 105 LEU A N 1
ATOM 843 C CA . LEU A 1 105 ? -22.393 0.722 6.914 1.00 94.62 105 LEU A CA 1
ATOM 844 C C . LEU A 1 105 ? -23.140 0.501 8.238 1.00 94.62 105 LEU A C 1
ATOM 846 O O . LEU A 1 105 ? -23.841 1.398 8.700 1.00 94.62 105 LEU A O 1
ATOM 850 N N . ASN A 1 106 ? -22.985 -0.672 8.857 1.00 93.94 106 ASN A N 1
ATOM 851 C CA . ASN A 1 106 ? -23.762 -1.050 10.044 1.00 93.94 106 ASN A CA 1
ATOM 852 C C . ASN A 1 106 ? -23.163 -0.551 11.371 1.00 93.94 106 ASN A C 1
ATOM 854 O O . ASN A 1 106 ? -23.896 -0.378 12.342 1.00 93.94 106 ASN A O 1
ATOM 858 N N . TYR A 1 107 ? -21.847 -0.328 11.428 1.00 92.12 107 TYR A N 1
ATOM 859 C CA . TYR A 1 107 ? -21.105 -0.044 12.663 1.00 92.12 107 TYR A CA 1
ATOM 860 C C . TYR A 1 107 ? -20.116 1.124 12.512 1.00 92.12 107 TYR A C 1
ATOM 862 O O . TYR A 1 107 ? -19.100 1.165 13.199 1.00 92.12 107 TYR A O 1
ATOM 870 N N . SER A 1 108 ? -20.401 2.094 11.635 1.00 88.50 108 SER A N 1
ATOM 871 C CA . SER A 1 108 ? -19.505 3.224 11.315 1.00 88.50 108 SER A CA 1
ATOM 872 C C . SER A 1 108 ? -18.920 3.950 12.533 1.00 88.50 108 SER A C 1
ATOM 874 O O . SER A 1 108 ? -17.760 4.349 12.509 1.00 88.50 108 SER A O 1
ATOM 876 N N . GLN A 1 109 ? -19.704 4.111 13.603 1.00 88.38 109 GLN A N 1
ATOM 877 C CA . GLN A 1 109 ? -19.308 4.851 14.806 1.00 88.38 109 GLN A CA 1
ATOM 878 C C . GLN A 1 109 ? -18.366 4.075 15.737 1.00 88.38 109 GLN A C 1
ATOM 880 O O . GLN A 1 109 ? -17.657 4.691 16.531 1.00 88.38 109 GLN A O 1
ATOM 885 N N . SER A 1 110 ? -18.370 2.742 15.678 1.00 89.12 110 SER A N 1
ATOM 886 C CA . SER A 1 110 ? -17.5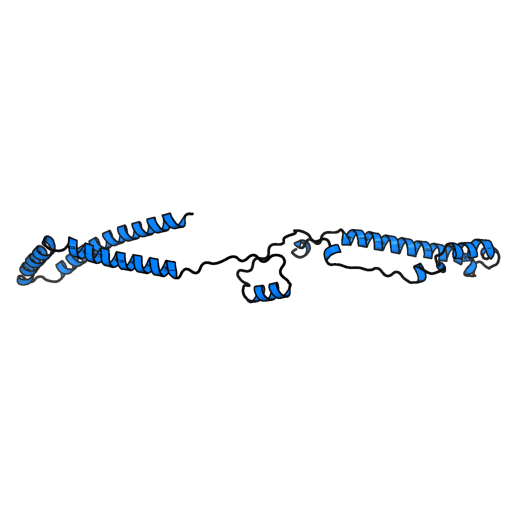82 1.872 16.563 1.00 89.12 110 SER A CA 1
ATOM 887 C C . SER A 1 110 ? -16.535 1.036 15.825 1.00 89.12 110 SER A C 1
ATOM 889 O O . SER A 1 110 ? -15.720 0.377 16.472 1.00 89.12 110 SER A O 1
ATOM 891 N N . LEU A 1 111 ? -16.532 1.058 14.489 1.00 90.81 111 LEU A N 1
ATOM 892 C CA . LEU A 1 111 ? -15.575 0.329 13.668 1.00 90.81 111 LEU A CA 1
ATOM 893 C C . LEU A 1 111 ? -14.177 0.941 13.811 1.00 90.81 111 LEU A C 1
ATOM 895 O O . LEU A 1 111 ? -13.946 2.095 13.459 1.00 90.81 111 LEU A O 1
ATOM 899 N N . GLN A 1 112 ? -13.226 0.135 14.276 1.00 89.69 112 GLN A N 1
ATOM 900 C CA . GLN A 1 112 ? -11.813 0.497 14.344 1.00 89.69 112 GLN A CA 1
ATOM 901 C C . GLN A 1 112 ? -11.019 -0.399 13.398 1.00 89.69 112 GLN A C 1
ATOM 903 O O . GLN A 1 112 ? -11.143 -1.621 13.443 1.00 89.69 112 GLN A O 1
ATOM 908 N N . CYS A 1 113 ? -10.220 0.215 12.526 1.00 86.25 113 CYS A N 1
ATOM 909 C CA . CYS A 1 113 ? -9.353 -0.485 11.584 1.00 86.25 113 CYS A CA 1
ATOM 910 C C . CYS A 1 113 ? -7.906 -0.124 11.899 1.00 86.25 113 CYS A C 1
ATOM 912 O O . CYS A 1 113 ? -7.466 0.990 11.623 1.00 86.25 113 CYS A O 1
ATOM 914 N N . PHE A 1 114 ? -7.180 -1.064 12.495 1.00 84.25 114 PHE A N 1
ATOM 915 C CA . PHE A 1 114 ? -5.747 -0.923 12.704 1.00 84.25 114 PHE A CA 1
ATOM 916 C C . PHE A 1 114 ? -5.010 -1.479 11.488 1.00 84.25 114 PHE A C 1
ATOM 918 O O . PHE A 1 114 ? -5.324 -2.571 11.012 1.00 84.25 114 PHE A O 1
ATOM 925 N N . CYS A 1 115 ? -4.023 -0.739 10.990 1.00 80.88 115 CYS A N 1
ATOM 926 C CA . CYS A 1 115 ? -3.124 -1.258 9.970 1.00 80.88 115 CYS A CA 1
ATOM 927 C C . CYS A 1 115 ? -2.206 -2.306 10.608 1.00 80.88 115 CYS A C 1
ATOM 929 O O . CYS A 1 115 ? -1.554 -2.023 11.612 1.00 80.88 115 CYS A O 1
ATOM 931 N N . SER A 1 116 ? -2.168 -3.515 10.042 1.00 80.81 116 SER A N 1
ATOM 932 C CA . SER A 1 116 ? -1.243 -4.566 10.491 1.00 80.81 116 SER A CA 1
ATOM 933 C C . SER A 1 116 ? 0.207 -4.216 10.161 1.00 80.81 116 SER A C 1
ATOM 935 O O . SER A 1 116 ? 1.097 -4.491 10.958 1.00 80.81 116 SER A O 1
ATOM 937 N N . ASP A 1 117 ? 0.411 -3.559 9.019 1.00 79.38 117 ASP A N 1
ATOM 938 C CA . ASP A 1 117 ? 1.711 -3.126 8.524 1.00 79.38 117 ASP A CA 1
ATOM 939 C C . ASP A 1 117 ? 1.708 -1.603 8.333 1.00 79.38 117 ASP A C 1
ATOM 941 O O . ASP A 1 117 ? 0.715 -1.014 7.902 1.00 79.38 117 ASP A O 1
ATOM 945 N N . ILE A 1 118 ? 2.821 -0.952 8.679 1.00 79.50 118 ILE A N 1
ATOM 946 C CA . ILE A 1 118 ? 2.995 0.508 8.542 1.00 79.50 118 ILE A CA 1
ATOM 947 C C . ILE A 1 118 ? 3.232 0.896 7.079 1.00 79.50 118 ILE A C 1
ATOM 949 O O . ILE A 1 118 ? 2.881 2.000 6.663 1.00 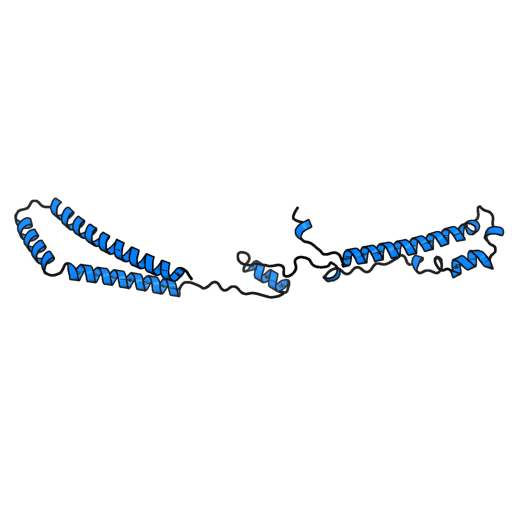79.50 118 ILE A O 1
ATOM 953 N N . SER A 1 119 ? 3.824 -0.017 6.315 1.00 82.88 119 SER A N 1
ATOM 954 C CA . SER A 1 119 ? 4.100 0.136 4.900 1.00 82.88 119 SER A CA 1
ATOM 955 C C . SER A 1 119 ? 3.763 -1.145 4.158 1.00 82.88 119 SER A C 1
ATOM 957 O O . SER A 1 119 ? 3.882 -2.251 4.685 1.00 82.88 119 SER A O 1
ATOM 959 N N . ILE A 1 120 ? 3.326 -0.980 2.914 1.00 85.75 120 ILE A N 1
ATOM 960 C CA . ILE A 1 120 ? 3.026 -2.091 2.019 1.00 85.75 120 ILE A CA 1
ATOM 961 C C . ILE A 1 120 ? 3.907 -1.915 0.778 1.00 85.75 120 ILE A C 1
ATOM 963 O O . ILE A 1 120 ? 3.806 -0.880 0.115 1.00 85.75 120 ILE A O 1
ATOM 967 N N . PRO A 1 121 ? 4.762 -2.888 0.422 1.00 86.88 121 PRO A N 1
ATOM 968 C CA . PRO A 1 121 ? 5.607 -2.758 -0.758 1.00 86.88 121 PRO A CA 1
ATOM 969 C C . PRO A 1 121 ? 4.733 -2.732 -2.013 1.00 86.88 121 PRO A C 1
ATOM 971 O O . PRO A 1 121 ? 3.823 -3.562 -2.148 1.00 86.88 121 PRO A O 1
ATOM 974 N N . TYR A 1 122 ? 5.026 -1.838 -2.964 1.00 89.88 122 TYR A N 1
ATOM 975 C CA . TYR A 1 122 ? 4.232 -1.708 -4.197 1.00 89.88 122 TYR A CA 1
ATOM 976 C C . TYR A 1 122 ? 4.091 -3.035 -4.947 1.00 89.88 122 TYR A C 1
ATOM 978 O O . TYR A 1 122 ? 3.028 -3.332 -5.489 1.00 89.88 122 TYR A O 1
ATOM 986 N N . LYS A 1 123 ? 5.118 -3.893 -4.908 1.00 92.00 123 LYS A N 1
ATOM 987 C CA . LYS A 1 123 ? 5.087 -5.239 -5.505 1.00 92.00 123 LYS A CA 1
ATOM 988 C C . LYS A 1 123 ? 3.912 -6.115 -5.051 1.00 92.00 123 LYS A C 1
ATOM 990 O O . LYS A 1 123 ? 3.556 -7.050 -5.763 1.00 92.00 123 LYS A O 1
ATOM 995 N N . SER A 1 124 ? 3.331 -5.858 -3.881 1.00 89.12 124 SER A N 1
ATOM 996 C CA . SER A 1 124 ? 2.228 -6.665 -3.345 1.00 89.12 124 SER A CA 1
ATOM 997 C C . SER A 1 124 ? 0.882 -6.412 -4.034 1.00 89.12 124 SER A C 1
ATOM 999 O O . SER A 1 124 ? 0.047 -7.313 -4.062 1.00 89.12 124 SER A O 1
ATOM 1001 N N . PHE A 1 125 ? 0.675 -5.227 -4.618 1.00 88.25 125 PHE A N 1
ATOM 1002 C CA . PHE A 1 125 ? -0.597 -4.845 -5.247 1.00 88.25 125 PHE A CA 1
ATOM 1003 C C . PHE A 1 125 ? -0.449 -4.291 -6.669 1.00 88.25 125 PHE A C 1
ATOM 1005 O O . PHE A 1 125 ? -1.430 -4.217 -7.407 1.00 88.25 125 PHE A O 1
ATOM 1012 N N . LEU A 1 126 ? 0.761 -3.915 -7.081 1.00 91.75 126 LEU A N 1
ATOM 1013 C CA . LEU A 1 126 ? 1.042 -3.332 -8.384 1.00 91.75 126 LEU A CA 1
ATOM 1014 C C . LEU A 1 126 ? 1.773 -4.337 -9.279 1.00 91.75 126 LEU A C 1
ATOM 1016 O O . LEU A 1 126 ? 2.809 -4.889 -8.913 1.00 91.75 126 LEU A O 1
ATOM 1020 N N . THR A 1 127 ? 1.255 -4.546 -10.490 1.00 94.06 127 THR A N 1
ATOM 1021 C CA . THR A 1 127 ? 1.909 -5.348 -11.533 1.00 94.06 127 THR A CA 1
ATOM 1022 C C . THR A 1 127 ? 2.119 -4.489 -12.771 1.00 94.06 127 THR A C 1
ATOM 1024 O O . THR A 1 127 ? 1.163 -4.145 -13.461 1.00 94.06 127 THR A O 1
ATOM 1027 N N . ILE A 1 128 ? 3.375 -4.169 -13.075 1.00 93.69 128 ILE A N 1
ATOM 1028 C CA . ILE A 1 128 ? 3.760 -3.434 -14.284 1.00 93.69 128 ILE A CA 1
ATOM 1029 C C . ILE A 1 128 ? 4.563 -4.377 -15.175 1.00 93.69 128 ILE A C 1
ATOM 1031 O O . ILE A 1 128 ? 5.524 -5.000 -14.728 1.00 93.69 128 ILE A O 1
ATOM 1035 N N . LYS A 1 129 ? 4.168 -4.476 -16.446 1.00 94.50 129 LYS A N 1
ATOM 1036 C CA . LYS A 1 129 ? 4.886 -5.232 -17.477 1.00 94.50 129 LYS A CA 1
ATOM 1037 C C . LYS A 1 129 ? 5.320 -4.258 -18.574 1.00 94.50 129 LYS A C 1
ATOM 1039 O O . LYS A 1 129 ? 4.481 -3.905 -19.404 1.00 94.50 129 LYS A O 1
ATOM 1044 N N . PRO A 1 130 ? 6.574 -3.776 -18.564 1.00 93.50 130 PRO A N 1
ATOM 1045 C CA . PRO A 1 130 ? 7.036 -2.850 -19.586 1.00 93.50 130 PRO A CA 1
ATOM 1046 C C . PRO A 1 130 ? 7.049 -3.540 -20.953 1.00 93.50 130 PRO A C 1
ATOM 1048 O O . PRO A 1 130 ? 7.461 -4.694 -21.078 1.00 93.50 130 PRO A O 1
ATOM 1051 N N . ARG A 1 131 ? 6.593 -2.821 -21.980 1.00 95.50 131 ARG A N 1
ATOM 1052 C CA . ARG A 1 131 ? 6.701 -3.237 -23.378 1.00 95.50 131 ARG A CA 1
ATOM 1053 C C . ARG A 1 131 ? 7.597 -2.244 -24.099 1.00 95.50 131 ARG A C 1
ATOM 1055 O O . ARG A 1 131 ? 7.267 -1.064 -24.182 1.00 95.50 131 ARG A O 1
ATOM 1062 N N . PHE A 1 132 ? 8.711 -2.739 -24.616 1.00 95.00 132 PHE A N 1
ATOM 1063 C CA . PHE A 1 132 ? 9.620 -1.955 -25.442 1.00 95.00 132 PHE A CA 1
ATOM 1064 C C . PHE A 1 132 ? 9.161 -1.975 -26.900 1.00 95.00 132 PHE A C 1
ATOM 1066 O O . PHE A 1 132 ? 8.368 -2.826 -27.303 1.00 95.00 132 PHE A O 1
ATOM 1073 N N . HIS A 1 133 ? 9.633 -1.005 -27.678 1.00 95.62 133 HIS A N 1
ATOM 1074 C CA . HIS A 1 133 ? 9.317 -0.929 -29.098 1.00 95.62 133 HIS A CA 1
ATOM 1075 C C . HIS A 1 133 ? 9.908 -2.142 -29.837 1.00 95.62 133 HIS A C 1
ATOM 1077 O O . HIS A 1 133 ? 11.058 -2.500 -29.590 1.00 95.62 133 HIS A O 1
ATOM 1083 N N . ASP A 1 134 ? 9.163 -2.731 -30.779 1.00 96.00 134 ASP A N 1
ATOM 1084 C CA . ASP A 1 134 ? 9.558 -3.969 -31.483 1.00 96.00 134 ASP A CA 1
ATOM 1085 C C . ASP A 1 134 ? 10.887 -3.816 -32.267 1.00 96.00 134 ASP A C 1
ATOM 1087 O O . ASP A 1 134 ? 11.590 -4.779 -32.553 1.00 96.00 134 ASP A O 1
ATOM 1091 N N . LEU A 1 135 ? 11.281 -2.575 -32.568 1.00 95.56 135 LEU A N 1
ATOM 1092 C CA . LEU A 1 135 ? 12.589 -2.226 -33.138 1.00 95.56 135 LEU A CA 1
ATOM 1093 C C . LEU A 1 135 ? 13.766 -2.660 -32.239 1.00 95.56 135 LEU A C 1
ATOM 1095 O O . LEU A 1 135 ? 14.786 -3.107 -32.759 1.00 95.56 135 LEU A O 1
ATOM 1099 N N . CYS A 1 136 ? 13.618 -2.578 -30.914 1.00 95.88 136 CYS A N 1
ATOM 1100 C CA . CYS A 1 136 ? 14.656 -2.951 -29.946 1.00 95.88 136 CYS A CA 1
ATOM 1101 C C . CYS A 1 136 ? 14.842 -4.469 -29.797 1.00 95.88 136 CYS A C 1
ATOM 1103 O O . CYS A 1 136 ? 15.789 -4.909 -29.156 1.00 95.88 136 CYS A O 1
ATOM 1105 N N . SER A 1 137 ? 13.956 -5.273 -30.386 1.00 95.44 137 SER A N 1
ATOM 1106 C CA . SER A 1 137 ? 14.105 -6.726 -30.522 1.00 95.44 137 SER A CA 1
ATOM 1107 C C . SER A 1 137 ? 14.290 -7.159 -31.980 1.00 95.44 137 SER A C 1
ATOM 1109 O O . SER A 1 137 ? 14.268 -8.351 -32.286 1.00 95.44 137 SER A O 1
ATOM 1111 N N . SER A 1 138 ? 14.458 -6.200 -32.894 1.00 96.44 138 SER A N 1
ATOM 1112 C CA . SER A 1 138 ? 14.634 -6.458 -34.321 1.00 96.44 138 SER A CA 1
ATOM 1113 C C . SER A 1 138 ? 16.100 -6.698 -34.690 1.00 96.44 138 SER A C 1
ATOM 1115 O O . SER A 1 138 ? 17.016 -6.397 -33.928 1.00 96.44 138 SER A O 1
ATOM 1117 N N . GLN A 1 139 ? 16.338 -7.164 -35.917 1.00 95.31 139 GLN A N 1
ATOM 1118 C CA . GLN A 1 139 ? 17.691 -7.307 -36.465 1.00 95.31 139 GLN A CA 1
ATOM 1119 C C . GLN A 1 139 ? 18.478 -5.986 -36.514 1.00 95.31 139 GLN A C 1
ATOM 1121 O O . GLN A 1 139 ? 19.697 -6.013 -36.530 1.00 95.31 139 GLN A O 1
ATOM 1126 N N . PHE A 1 140 ? 17.815 -4.825 -36.519 1.00 93.12 140 PHE A N 1
ATOM 1127 C CA . PHE A 1 140 ? 18.487 -3.533 -36.690 1.00 93.12 140 PHE A CA 1
ATOM 1128 C C . PHE A 1 140 ? 19.361 -3.113 -35.508 1.00 93.12 140 PHE A C 1
ATOM 1130 O O . PHE A 1 140 ? 20.199 -2.229 -35.668 1.00 93.12 140 PHE A O 1
ATOM 1137 N N . VAL A 1 141 ? 19.168 -3.737 -34.346 1.00 95.81 141 VAL A N 1
ATOM 1138 C CA . VAL A 1 141 ? 20.007 -3.526 -33.162 1.00 95.81 141 VAL A CA 1
ATOM 1139 C C . VAL A 1 141 ? 21.001 -4.665 -32.932 1.00 95.81 141 VAL A C 1
ATOM 1141 O O . VAL A 1 141 ? 21.783 -4.604 -31.986 1.00 95.81 141 VAL A O 1
ATOM 1144 N N . SER A 1 142 ? 20.979 -5.710 -33.770 1.00 95.00 142 SER A N 1
ATOM 1145 C CA . SER A 1 142 ? 21.859 -6.863 -33.604 1.00 95.00 142 SER A CA 1
ATOM 1146 C C . SER A 1 142 ? 23.280 -6.550 -34.063 1.00 95.00 142 SER A C 1
ATOM 1148 O O . SER A 1 142 ? 23.506 -5.802 -35.018 1.00 95.00 142 SER A O 1
ATOM 1150 N N . GLN A 1 143 ? 24.257 -7.186 -33.417 1.00 91.75 143 GLN A N 1
ATOM 1151 C CA . GLN A 1 143 ? 25.655 -7.041 -33.811 1.00 91.75 143 GLN A CA 1
ATOM 1152 C C . GLN A 1 143 ? 25.906 -7.555 -35.238 1.00 91.75 143 GLN A C 1
ATOM 1154 O O . GLN A 1 143 ? 26.750 -7.005 -35.940 1.00 91.75 143 GLN A O 1
ATOM 1159 N N . ASP A 1 144 ? 25.144 -8.550 -35.699 1.00 92.44 144 ASP A N 1
ATOM 1160 C CA . ASP A 1 144 ? 25.244 -9.081 -37.063 1.00 92.44 144 ASP A CA 1
ATOM 1161 C C . ASP A 1 144 ? 24.896 -8.022 -38.116 1.00 92.44 144 ASP A C 1
ATOM 1163 O O . ASP A 1 144 ? 25.605 -7.884 -39.113 1.00 92.44 144 ASP A O 1
ATOM 1167 N N . TRP A 1 145 ? 23.856 -7.216 -37.873 1.00 91.25 145 TRP A N 1
ATOM 1168 C CA . TRP A 1 145 ? 23.493 -6.108 -38.757 1.00 91.25 145 TRP A CA 1
ATOM 1169 C C . TRP A 1 145 ? 24.583 -5.035 -38.798 1.00 91.25 145 TRP A C 1
ATOM 1171 O O . TRP A 1 145 ? 24.972 -4.579 -39.874 1.00 91.25 145 TRP A O 1
ATOM 1181 N N . ILE A 1 146 ? 25.135 -4.676 -37.636 1.00 89.50 146 ILE A N 1
ATOM 1182 C CA . ILE A 1 146 ? 26.246 -3.721 -37.549 1.00 89.50 146 ILE A CA 1
ATOM 1183 C C . ILE A 1 146 ? 27.483 -4.247 -38.290 1.00 89.50 146 ILE A C 1
ATOM 1185 O O . ILE A 1 146 ? 28.101 -3.513 -39.063 1.00 89.50 146 ILE A O 1
ATOM 1189 N N . ASN A 1 147 ? 27.821 -5.525 -38.109 1.00 88.62 147 ASN A N 1
ATOM 1190 C CA . ASN A 1 147 ? 28.961 -6.168 -38.761 1.00 88.62 147 ASN A CA 1
ATOM 1191 C C . ASN A 1 147 ? 28.783 -6.242 -40.282 1.00 88.62 147 ASN A C 1
ATOM 1193 O O . ASN A 1 147 ? 29.733 -5.969 -41.014 1.00 88.62 147 ASN A O 1
ATOM 1197 N N . TYR A 1 148 ? 27.574 -6.540 -40.765 1.00 86.25 148 TYR A N 1
ATOM 1198 C CA . TYR A 1 148 ? 27.245 -6.519 -42.192 1.00 86.25 148 TYR A CA 1
ATOM 1199 C C . TYR A 1 148 ? 27.494 -5.135 -42.813 1.00 86.25 148 TYR A C 1
ATOM 1201 O O . TYR A 1 148 ? 28.101 -5.020 -43.883 1.00 86.25 148 TYR A O 1
ATOM 1209 N N . LEU A 1 149 ? 27.092 -4.070 -42.110 1.00 83.25 149 LEU A N 1
ATOM 1210 C CA . LEU A 1 149 ? 27.322 -2.695 -42.553 1.00 83.25 149 LEU A CA 1
ATOM 1211 C C . LEU A 1 149 ? 28.814 -2.301 -42.532 1.00 83.25 149 LEU A C 1
ATOM 1213 O O . LEU A 1 149 ? 29.227 -1.476 -43.350 1.00 83.25 149 LEU A O 1
ATOM 1217 N N . TYR A 1 150 ? 29.617 -2.893 -41.636 1.00 77.50 150 TYR A N 1
ATOM 1218 C CA . TYR A 1 150 ? 31.045 -2.593 -41.458 1.00 77.50 150 TYR A CA 1
ATOM 1219 C C . TYR A 1 150 ? 31.973 -3.396 -42.392 1.00 77.50 150 TYR A C 1
ATOM 1221 O O . TYR A 1 150 ? 32.861 -2.821 -43.019 1.00 77.50 150 TYR A O 1
ATOM 1229 N N . GLY A 1 151 ? 31.795 -4.719 -42.475 1.00 65.69 151 GLY A N 1
ATOM 1230 C CA . GLY A 1 151 ? 32.803 -5.653 -42.995 1.00 65.69 151 GLY A CA 1
ATOM 1231 C C . GLY A 1 151 ? 32.537 -6.227 -44.388 1.00 65.69 151 GLY A C 1
ATOM 1232 O O . GLY A 1 151 ? 33.469 -6.343 -45.178 1.00 65.69 151 GLY A O 1
ATOM 1233 N N . GLU A 1 152 ? 31.291 -6.566 -44.730 1.00 55.19 152 GLU A N 1
ATOM 1234 C CA . GLU A 1 152 ? 31.015 -7.317 -45.973 1.00 55.19 152 GLU A CA 1
ATOM 1235 C C . GLU A 1 152 ? 30.639 -6.422 -47.165 1.00 55.19 152 GLU A C 1
ATOM 1237 O O . GLU A 1 152 ? 30.890 -6.769 -48.320 1.00 55.19 152 GLU A O 1
ATOM 1242 N N . GLY A 1 153 ? 30.083 -5.232 -46.916 1.00 58.75 153 GLY A N 1
ATOM 1243 C CA . GLY A 1 153 ? 29.624 -4.336 -47.983 1.00 58.75 153 GLY A CA 1
ATOM 1244 C C . GLY A 1 153 ? 30.635 -3.281 -48.455 1.00 58.75 153 GLY A C 1
ATOM 1245 O O . GLY A 1 153 ? 30.446 -2.705 -49.533 1.00 58.75 153 GLY A O 1
ATOM 1246 N N . ASN A 1 154 ? 31.675 -2.997 -47.657 1.00 62.25 154 ASN A N 1
ATOM 1247 C CA . ASN A 1 154 ? 32.582 -1.847 -47.812 1.00 62.25 154 ASN A CA 1
ATOM 1248 C C . ASN A 1 154 ? 31.820 -0.533 -48.113 1.00 62.25 154 ASN A C 1
ATOM 1250 O O . ASN A 1 154 ? 32.225 0.271 -48.955 1.00 62.25 154 ASN A O 1
ATOM 1254 N N . LEU A 1 155 ? 30.645 -0.361 -47.488 1.00 63.19 155 LEU A N 1
ATOM 1255 C CA . LEU A 1 155 ? 29.653 0.645 -47.887 1.00 63.19 155 LEU A CA 1
ATOM 1256 C C . LEU A 1 155 ? 30.167 2.067 -47.615 1.00 63.19 155 LEU A C 1
ATOM 1258 O O . LEU A 1 155 ? 29.970 2.958 -48.436 1.00 63.19 155 LEU A O 1
ATOM 1262 N N . ILE A 1 156 ? 30.899 2.260 -46.516 1.00 62.53 156 ILE A N 1
ATOM 1263 C CA . ILE A 1 156 ? 31.450 3.563 -46.109 1.00 62.53 156 ILE A CA 1
ATOM 1264 C C . ILE A 1 156 ? 32.404 4.128 -47.174 1.00 62.53 156 ILE A C 1
ATOM 1266 O O . ILE A 1 156 ? 32.419 5.330 -47.412 1.00 62.53 156 ILE A O 1
ATOM 1270 N N . TYR A 1 157 ? 33.160 3.263 -47.857 1.00 64.62 157 TYR A N 1
ATOM 1271 C CA . TYR A 1 157 ? 34.104 3.665 -48.904 1.00 64.62 157 TYR A CA 1
ATOM 1272 C C . TYR A 1 157 ? 33.511 3.598 -50.321 1.00 64.62 157 TYR A C 1
ATOM 1274 O O . TYR A 1 157 ? 34.111 4.116 -51.262 1.00 64.62 157 TYR A O 1
ATOM 1282 N N . ARG A 1 158 ? 32.347 2.954 -50.497 1.00 68.75 158 ARG A N 1
ATOM 1283 C CA . ARG A 1 158 ? 31.667 2.804 -51.797 1.00 68.75 158 ARG A CA 1
ATOM 1284 C C . ARG A 1 158 ? 30.641 3.887 -52.100 1.00 68.75 158 ARG A C 1
ATOM 1286 O O . ARG A 1 158 ? 30.322 4.075 -53.272 1.00 68.75 158 ARG A O 1
ATOM 1293 N N . TYR A 1 159 ? 30.103 4.559 -51.087 1.00 72.75 159 TYR A N 1
ATOM 1294 C CA . TYR A 1 159 ? 29.024 5.527 -51.265 1.00 72.75 159 TYR A CA 1
ATOM 1295 C C . TYR A 1 159 ? 29.451 6.942 -50.875 1.00 72.75 159 TYR A C 1
ATOM 1297 O O . TYR A 1 159 ? 30.321 7.144 -50.033 1.00 72.75 159 TYR A O 1
ATOM 1305 N N . SER A 1 160 ? 28.829 7.929 -51.525 1.00 78.50 160 SER A N 1
ATOM 1306 C CA . SER A 1 160 ? 29.011 9.349 -51.210 1.00 78.50 160 SER A CA 1
ATOM 1307 C C . SER A 1 160 ? 28.691 9.626 -49.739 1.00 78.50 160 SER A C 1
ATOM 1309 O O . SER A 1 160 ? 27.797 9.004 -49.174 1.00 78.50 160 SER A O 1
ATOM 1311 N N . PHE A 1 161 ? 29.333 10.634 -49.146 1.00 78.62 161 PHE A N 1
ATOM 1312 C CA . PHE A 1 161 ? 29.016 11.106 -47.792 1.00 78.62 161 PHE A CA 1
ATOM 1313 C C . PHE A 1 161 ? 27.565 11.604 -47.644 1.00 78.62 161 PHE A C 1
ATOM 1315 O O . PHE A 1 161 ? 27.059 11.718 -46.532 1.00 78.62 161 PHE A O 1
ATOM 1322 N N . THR A 1 162 ? 26.896 11.913 -48.760 1.00 82.75 162 THR A N 1
ATOM 1323 C CA . THR A 1 162 ? 25.474 12.283 -48.802 1.00 82.75 162 THR A CA 1
ATOM 1324 C C . THR A 1 162 ? 24.529 11.079 -48.783 1.00 82.75 162 THR A C 1
ATOM 1326 O O . THR A 1 162 ? 23.323 11.254 -48.628 1.00 82.75 162 THR A O 1
ATOM 1329 N N . ASP A 1 163 ? 25.047 9.862 -48.955 1.00 83.88 163 ASP A N 1
ATOM 1330 C CA . ASP A 1 163 ? 24.273 8.628 -48.890 1.00 83.88 163 ASP A CA 1
ATOM 1331 C C . ASP A 1 163 ? 24.116 8.188 -47.431 1.00 83.88 163 ASP A C 1
ATOM 1333 O O . ASP A 1 163 ? 25.092 8.126 -46.681 1.00 83.88 163 ASP A O 1
ATOM 1337 N N . PHE A 1 164 ? 22.896 7.831 -47.022 1.00 83.25 164 PHE A N 1
ATOM 1338 C CA . PHE A 1 164 ? 22.632 7.390 -45.650 1.00 83.25 164 PHE A CA 1
ATOM 1339 C C . PHE A 1 164 ? 23.507 6.193 -45.244 1.00 83.25 164 PHE A C 1
ATOM 1341 O O . PHE A 1 164 ? 23.862 6.056 -44.077 1.00 83.25 164 PHE A O 1
ATOM 1348 N N . ARG A 1 165 ? 23.918 5.348 -46.201 1.00 81.50 165 ARG A N 1
ATOM 1349 C CA . ARG A 1 165 ? 24.776 4.180 -45.954 1.00 81.50 165 ARG A CA 1
ATOM 1350 C C . ARG A 1 165 ? 26.167 4.557 -45.455 1.00 81.50 165 ARG A C 1
ATOM 1352 O O . ARG A 1 165 ? 26.786 3.740 -44.781 1.00 81.50 165 ARG A O 1
ATOM 1359 N N . ALA A 1 166 ? 26.633 5.778 -45.728 1.00 80.88 166 ALA A N 1
ATOM 1360 C CA . ALA A 1 166 ? 27.899 6.279 -45.203 1.00 80.88 166 ALA A CA 1
ATOM 1361 C C . ALA A 1 166 ? 27.842 6.544 -43.686 1.00 80.88 166 ALA A C 1
ATOM 1363 O O . ALA A 1 166 ? 28.862 6.435 -43.011 1.00 80.88 166 ALA A O 1
ATOM 1364 N N . SER A 1 167 ? 26.658 6.851 -43.136 1.00 85.06 167 SER A N 1
ATOM 1365 C CA . SER A 1 167 ? 26.447 7.104 -41.700 1.00 85.06 167 SER A CA 1
ATOM 1366 C C . SER A 1 167 ? 25.605 6.037 -40.989 1.00 85.06 167 SER A C 1
ATOM 1368 O O . SER A 1 167 ? 25.485 6.071 -39.763 1.00 85.06 167 SER A O 1
ATOM 1370 N N . ALA A 1 168 ? 25.071 5.056 -41.725 1.00 87.81 168 ALA A N 1
ATOM 1371 C CA . ALA A 1 168 ? 24.167 4.029 -41.213 1.00 87.81 168 ALA A CA 1
ATOM 1372 C C . ALA A 1 168 ? 24.746 3.260 -40.018 1.00 87.81 168 ALA A C 1
ATOM 1374 O O . ALA A 1 168 ? 24.037 3.054 -39.040 1.00 87.81 168 ALA A O 1
ATOM 1375 N N . VAL A 1 169 ? 26.032 2.888 -40.052 1.00 87.94 169 VAL A N 1
ATOM 1376 C CA . VAL A 1 169 ? 26.687 2.175 -38.936 1.00 87.94 169 VAL A CA 1
ATOM 1377 C C . VAL A 1 169 ? 26.533 2.948 -37.626 1.00 87.94 169 VAL A C 1
ATOM 1379 O O . VAL A 1 169 ? 26.048 2.392 -36.646 1.00 87.94 169 VAL A O 1
ATOM 1382 N N . GLY A 1 170 ? 26.879 4.238 -37.622 1.00 89.38 170 GLY A N 1
ATOM 1383 C CA . GLY A 1 170 ? 26.770 5.073 -36.425 1.00 89.38 170 GLY A CA 1
ATOM 1384 C C . GLY A 1 170 ? 25.320 5.271 -35.976 1.00 89.38 170 GLY A C 1
ATOM 1385 O O . GLY A 1 170 ? 25.039 5.266 -34.781 1.00 89.38 170 GLY A O 1
ATOM 1386 N N . GLN A 1 171 ? 24.383 5.388 -36.921 1.00 92.75 171 GLN A N 1
ATOM 1387 C CA . GLN A 1 171 ? 22.954 5.516 -36.612 1.00 92.75 171 GLN A CA 1
ATOM 1388 C C . GLN A 1 171 ? 22.383 4.249 -35.961 1.00 92.75 171 GLN A C 1
ATOM 1390 O O . GLN A 1 171 ? 21.671 4.345 -34.964 1.00 92.75 171 GLN A O 1
ATOM 1395 N N . PHE A 1 172 ? 22.705 3.065 -36.489 1.00 93.62 172 PHE A N 1
ATOM 1396 C CA . PHE A 1 172 ? 22.235 1.799 -35.922 1.00 93.62 172 PHE A CA 1
ATOM 1397 C C . PHE A 1 172 ? 22.948 1.451 -34.608 1.00 93.62 172 PHE A C 1
ATOM 1399 O O . PHE A 1 172 ? 22.305 0.935 -33.704 1.00 93.62 172 PHE A O 1
ATOM 1406 N N . GLN A 1 173 ? 24.223 1.819 -34.439 1.00 94.38 173 GLN A N 1
ATOM 1407 C CA . GLN A 1 173 ? 24.903 1.723 -33.140 1.00 94.38 173 GLN A CA 1
ATOM 1408 C C . GLN A 1 173 ? 24.240 2.613 -32.083 1.00 94.38 173 GLN A C 1
ATOM 1410 O O . GLN A 1 173 ? 23.973 2.154 -30.974 1.00 94.38 173 GLN A O 1
ATOM 1415 N N . LEU A 1 174 ? 23.916 3.863 -32.435 1.00 96.00 174 LEU A N 1
ATOM 1416 C CA . LEU A 1 174 ? 23.171 4.760 -31.550 1.00 96.00 174 LEU A CA 1
ATOM 1417 C C . LEU A 1 174 ? 21.808 4.164 -31.184 1.00 96.00 174 LEU A C 1
ATOM 1419 O O . LEU A 1 174 ? 21.396 4.240 -30.029 1.00 96.00 174 LEU A O 1
ATOM 1423 N N . LEU A 1 175 ? 21.119 3.559 -32.153 1.00 96.44 175 LEU A N 1
ATOM 1424 C CA . LEU A 1 175 ? 19.848 2.890 -31.911 1.00 96.44 175 LEU A CA 1
ATOM 1425 C C . LEU A 1 175 ? 19.988 1.737 -30.906 1.00 96.44 175 LEU A C 1
ATOM 1427 O O . LEU A 1 175 ? 19.178 1.654 -29.983 1.00 96.44 175 LEU A O 1
ATOM 1431 N N . THR A 1 176 ? 21.007 0.884 -31.055 1.00 96.88 176 THR A N 1
ATOM 1432 C CA . THR A 1 176 ? 21.301 -0.193 -30.098 1.00 96.88 176 THR A CA 1
ATOM 1433 C C . THR A 1 176 ? 21.492 0.373 -28.694 1.00 96.88 176 THR A C 1
ATOM 1435 O O . THR A 1 176 ? 20.776 -0.030 -27.778 1.00 96.88 176 THR A O 1
ATOM 1438 N N . SER A 1 177 ? 22.350 1.385 -28.535 1.00 97.62 177 SER A N 1
ATOM 1439 C CA . SER A 1 177 ? 22.587 2.010 -27.228 1.00 97.62 177 SER A CA 1
ATOM 1440 C C . SER A 1 177 ? 21.330 2.654 -26.637 1.00 97.62 177 SER A C 1
ATOM 1442 O O . SER A 1 177 ? 21.086 2.544 -25.439 1.00 97.62 177 SER A O 1
ATOM 1444 N N . LEU A 1 178 ? 20.495 3.303 -27.455 1.00 97.44 178 LEU A N 1
ATOM 1445 C CA . LEU A 1 178 ? 19.227 3.877 -26.993 1.00 97.44 178 LEU A CA 1
ATOM 1446 C C . LEU A 1 178 ? 18.272 2.800 -26.470 1.00 97.44 178 LEU A C 1
ATOM 1448 O O . LEU A 1 178 ? 17.641 3.002 -25.430 1.00 97.44 178 LEU A O 1
ATOM 1452 N N . CYS A 1 179 ? 18.164 1.670 -27.168 1.00 97.56 179 CYS A N 1
ATOM 1453 C CA . CYS A 1 179 ? 17.340 0.543 -26.741 1.00 97.56 179 CYS A CA 1
ATOM 1454 C C . CYS A 1 179 ? 17.844 -0.066 -25.425 1.00 97.56 179 CYS A C 1
ATOM 1456 O O . CYS A 1 179 ? 17.046 -0.264 -24.507 1.00 97.56 179 CYS A O 1
ATOM 1458 N N . GLU A 1 180 ? 19.154 -0.292 -25.310 1.00 96.88 180 GLU A N 1
ATOM 1459 C CA . GLU A 1 180 ? 19.794 -0.827 -24.102 1.00 96.88 180 GLU A CA 1
ATOM 1460 C C . GLU A 1 180 ? 19.573 0.088 -22.894 1.00 96.88 180 GLU A C 1
ATOM 1462 O O . GLU A 1 180 ? 19.019 -0.346 -21.882 1.00 96.88 180 GLU A O 1
ATOM 1467 N N . ILE A 1 181 ? 19.901 1.378 -23.027 1.00 97.62 181 ILE A N 1
ATOM 1468 C CA . ILE A 1 181 ? 19.753 2.363 -21.946 1.00 97.62 181 ILE A CA 1
ATOM 1469 C C . ILE A 1 181 ? 18.285 2.513 -21.544 1.00 97.62 181 ILE A C 1
ATOM 1471 O O . ILE A 1 181 ? 17.974 2.614 -20.355 1.00 97.62 181 ILE A O 1
ATOM 1475 N N . SER A 1 182 ? 17.362 2.509 -22.510 1.00 97.06 182 SER A N 1
ATOM 1476 C CA . SER A 1 182 ? 15.926 2.590 -22.218 1.00 97.06 182 SER A CA 1
ATOM 1477 C C . SER A 1 182 ? 15.459 1.384 -21.405 1.00 97.06 182 SER A C 1
ATOM 1479 O O . SER A 1 182 ? 14.734 1.542 -20.421 1.00 97.06 182 SER A O 1
ATOM 1481 N N . GLN A 1 183 ? 15.885 0.179 -21.788 1.00 97.38 183 GLN A N 1
ATOM 1482 C CA . GLN A 1 183 ? 15.532 -1.046 -21.082 1.00 97.38 183 GLN A CA 1
ATOM 1483 C C . GLN A 1 183 ? 16.131 -1.090 -19.677 1.00 97.38 183 GLN A C 1
ATOM 1485 O O . GLN A 1 183 ? 15.425 -1.416 -18.720 1.00 97.38 183 GLN A O 1
ATOM 1490 N N . GLU A 1 184 ? 17.398 -0.715 -19.534 1.00 97.38 184 GLU A N 1
ATOM 1491 C CA . GLU A 1 184 ? 18.082 -0.650 -18.247 1.00 97.38 184 GLU A CA 1
ATOM 1492 C C . GLU A 1 184 ? 17.435 0.376 -17.312 1.00 97.38 184 GLU A C 1
ATOM 1494 O O . GLU A 1 184 ? 17.134 0.056 -16.159 1.00 97.38 184 GLU A O 1
ATOM 1499 N N . THR A 1 185 ? 17.152 1.579 -17.818 1.00 97.50 185 THR A N 1
ATOM 1500 C CA . THR A 1 185 ? 16.522 2.655 -17.043 1.00 97.50 185 THR A CA 1
ATOM 1501 C C . THR A 1 185 ? 15.160 2.210 -16.526 1.00 97.50 185 THR A C 1
ATOM 1503 O O . THR A 1 185 ? 14.900 2.283 -15.326 1.00 97.50 185 THR A O 1
ATOM 1506 N N . ILE A 1 186 ? 14.304 1.678 -17.405 1.00 97.31 186 ILE A N 1
ATOM 1507 C CA . ILE A 1 186 ? 12.964 1.224 -17.020 1.00 97.31 186 ILE A CA 1
ATOM 1508 C C . ILE A 1 186 ? 13.033 0.066 -16.025 1.00 97.31 186 ILE A C 1
ATOM 1510 O O . ILE A 1 186 ? 12.320 0.092 -15.025 1.00 97.31 186 ILE A O 1
ATOM 1514 N N . ASN A 1 187 ? 13.892 -0.929 -16.255 1.00 96.19 187 ASN A N 1
ATOM 1515 C CA . ASN A 1 187 ? 14.023 -2.061 -15.341 1.00 96.19 187 ASN A CA 1
ATOM 1516 C C . ASN A 1 187 ? 14.535 -1.617 -13.966 1.00 96.19 187 ASN A C 1
ATOM 1518 O O . ASN A 1 187 ? 14.003 -2.056 -12.947 1.00 96.19 187 ASN A O 1
ATOM 1522 N N . THR A 1 188 ? 15.511 -0.710 -13.927 1.00 96.81 188 THR A N 1
ATOM 1523 C CA . THR A 1 188 ? 16.067 -0.173 -12.680 1.00 96.81 188 THR A CA 1
ATOM 1524 C C . THR A 1 188 ? 15.025 0.632 -11.913 1.00 96.81 188 THR A C 1
ATOM 1526 O O . THR A 1 188 ? 14.798 0.374 -10.730 1.00 96.81 188 THR A O 1
ATOM 1529 N N . SER A 1 189 ? 14.331 1.557 -12.582 1.00 95.44 189 SER A N 1
ATOM 1530 C CA . SER A 1 189 ? 13.255 2.337 -11.963 1.00 95.44 189 SER A CA 1
ATOM 1531 C C . SER A 1 189 ? 12.105 1.450 -11.495 1.00 95.44 189 SER A C 1
ATOM 1533 O O . SER A 1 189 ? 11.537 1.689 -10.432 1.00 95.44 189 SER A O 1
ATOM 1535 N N . LEU A 1 190 ? 11.774 0.399 -12.250 1.00 95.38 190 LEU A N 1
ATOM 1536 C CA . LEU A 1 190 ? 10.725 -0.537 -11.871 1.00 95.38 190 LEU A CA 1
ATOM 1537 C C . LEU A 1 190 ? 11.112 -1.343 -10.630 1.00 95.38 190 LEU A C 1
ATOM 1539 O O . LEU A 1 190 ? 10.293 -1.486 -9.728 1.00 95.38 190 LEU A O 1
ATOM 1543 N N . VAL A 1 191 ? 12.351 -1.837 -10.552 1.00 93.81 191 VAL A N 1
ATOM 1544 C CA . VAL A 1 191 ? 12.854 -2.509 -9.347 1.00 93.81 191 VAL A CA 1
ATOM 1545 C C . VAL A 1 191 ? 12.765 -1.565 -8.153 1.00 93.81 191 VAL A C 1
ATOM 1547 O O . VAL A 1 191 ? 12.158 -1.937 -7.154 1.00 93.81 191 VAL A O 1
ATOM 1550 N N . GLN A 1 192 ? 13.273 -0.336 -8.283 1.00 93.38 192 GLN A N 1
ATOM 1551 C CA . GLN A 1 192 ? 13.223 0.668 -7.219 1.00 93.38 192 GLN A CA 1
ATOM 1552 C C . GLN A 1 192 ? 11.789 0.940 -6.750 1.00 93.38 192 GLN A C 1
ATOM 1554 O O . GLN A 1 192 ? 11.525 0.885 -5.550 1.00 93.38 192 GLN A O 1
ATOM 1559 N N . LEU A 1 193 ? 10.856 1.161 -7.681 1.00 92.25 193 LEU A N 1
ATOM 1560 C CA . LEU A 1 193 ? 9.446 1.397 -7.375 1.00 92.25 193 LEU A CA 1
ATOM 1561 C C . LEU A 1 193 ? 8.815 0.202 -6.655 1.00 92.25 193 LEU A C 1
ATOM 1563 O O . LEU A 1 193 ? 8.171 0.375 -5.629 1.00 92.25 193 LEU A O 1
ATOM 1567 N N . LEU A 1 194 ? 9.008 -1.014 -7.170 1.00 91.69 194 LEU A N 1
ATOM 1568 C CA . LEU A 1 194 ? 8.388 -2.216 -6.613 1.00 91.69 194 LEU A CA 1
ATOM 1569 C C . LEU A 1 194 ? 8.967 -2.602 -5.244 1.00 91.69 194 LEU A C 1
ATOM 1571 O O . LEU A 1 194 ? 8.254 -3.211 -4.445 1.00 91.69 194 LEU A O 1
ATOM 1575 N N . THR A 1 195 ? 10.231 -2.260 -4.976 1.00 88.56 195 THR A N 1
ATOM 1576 C CA . THR A 1 195 ? 10.855 -2.396 -3.648 1.00 88.56 195 THR A CA 1
ATOM 1577 C C . THR A 1 195 ? 10.532 -1.246 -2.706 1.00 88.56 195 THR A C 1
ATOM 1579 O O . THR A 1 195 ? 10.747 -1.378 -1.507 1.00 88.56 195 THR A O 1
ATOM 1582 N N . SER A 1 196 ? 10.065 -0.116 -3.240 1.00 88.31 196 SER A N 1
ATOM 1583 C CA . SER A 1 196 ? 9.665 1.019 -2.428 1.00 88.31 196 SER A CA 1
ATOM 1584 C C . SER A 1 196 ? 8.392 0.682 -1.663 1.00 88.31 196 SER A C 1
ATOM 1586 O O . SER A 1 196 ? 7.495 -0.024 -2.138 1.00 88.31 196 SER A O 1
ATOM 1588 N N . ASP A 1 197 ? 8.344 1.210 -0.456 1.00 81.62 197 ASP A N 1
ATOM 1589 C CA . ASP A 1 197 ? 7.245 1.047 0.465 1.00 81.62 197 ASP A CA 1
ATOM 1590 C C . ASP A 1 197 ? 6.228 2.164 0.248 1.00 81.62 197 ASP A C 1
ATOM 1592 O O . ASP A 1 197 ? 6.555 3.354 0.308 1.00 81.62 197 ASP A O 1
ATOM 1596 N N . TYR A 1 198 ? 4.972 1.782 0.022 1.00 69.69 198 TYR A N 1
ATOM 1597 C CA . TYR A 1 198 ? 3.866 2.723 0.057 1.00 69.69 198 TYR A CA 1
ATOM 1598 C C . TYR A 1 198 ? 3.643 3.157 1.512 1.00 69.69 198 TYR A C 1
ATOM 1600 O O . TYR A 1 198 ? 3.271 2.345 2.362 1.00 69.69 198 TYR A O 1
ATOM 1608 N N . ASN A 1 199 ? 3.891 4.440 1.788 1.00 63.41 199 ASN A N 1
ATOM 1609 C CA . ASN A 1 199 ? 3.651 5.079 3.078 1.00 63.41 199 ASN A CA 1
ATOM 1610 C C . ASN A 1 199 ? 2.457 6.032 2.958 1.00 63.41 199 ASN A C 1
ATOM 1612 O O . ASN A 1 199 ? 2.571 7.106 2.368 1.00 63.41 199 ASN A O 1
ATOM 1616 N N . ASP A 1 200 ? 1.346 5.687 3.607 1.00 55.97 200 ASP A N 1
ATOM 1617 C CA . ASP A 1 200 ? 0.077 6.438 3.574 1.00 55.97 200 ASP A CA 1
ATOM 1618 C C . ASP A 1 200 ? 0.199 7.894 4.089 1.00 55.97 200 ASP A C 1
ATOM 1620 O O . ASP A 1 200 ? -0.644 8.752 3.838 1.00 55.97 200 ASP A O 1
ATOM 1624 N N . ARG A 1 201 ? 1.304 8.214 4.780 1.00 52.84 201 ARG A N 1
ATOM 1625 C CA . ARG A 1 201 ? 1.594 9.554 5.318 1.00 52.84 201 ARG A CA 1
ATOM 1626 C C . ARG A 1 201 ? 1.791 10.641 4.257 1.00 52.84 201 ARG A C 1
ATOM 1628 O O . ARG A 1 201 ? 1.656 11.808 4.603 1.00 52.84 201 ARG A O 1
ATOM 1635 N N . GLN A 1 202 ? 2.100 10.302 3.004 1.00 49.69 202 GLN A N 1
ATOM 1636 C CA . GLN A 1 202 ? 2.342 11.304 1.953 1.00 49.69 202 GLN A CA 1
ATOM 1637 C C . GLN A 1 202 ? 1.068 11.951 1.380 1.00 49.69 202 GLN A C 1
ATOM 1639 O O . GLN A 1 202 ? 1.180 12.915 0.631 1.00 49.69 202 GLN A O 1
ATOM 1644 N N . LEU A 1 203 ? -0.127 11.472 1.743 1.00 44.84 203 LEU A N 1
ATOM 1645 C CA . LEU A 1 203 ? -1.406 12.057 1.310 1.00 44.84 203 LEU A CA 1
ATOM 1646 C C . LEU A 1 203 ? -2.152 12.812 2.425 1.00 44.84 203 LEU A C 1
ATOM 1648 O O . LEU A 1 203 ? -3.236 13.337 2.185 1.00 44.84 203 LEU A O 1
ATOM 1652 N N . LEU A 1 204 ? -1.582 12.889 3.632 1.00 40.06 204 LEU A N 1
ATOM 1653 C CA . LEU A 1 204 ? -2.146 13.627 4.772 1.00 40.06 204 LEU A CA 1
ATOM 1654 C C . LEU A 1 204 ? -1.438 14.973 5.038 1.00 40.06 204 LEU A C 1
ATOM 1656 O O . LEU A 1 204 ? -1.609 15.540 6.119 1.00 40.06 204 LEU A O 1
ATOM 1660 N N . SER A 1 205 ? -0.656 15.484 4.076 1.00 35.00 205 SER A N 1
ATOM 1661 C CA . SER A 1 205 ? -0.054 16.830 4.103 1.00 35.00 205 SER A CA 1
ATOM 1662 C C . SER A 1 205 ? -0.591 17.717 2.991 1.00 35.00 205 SER A C 1
ATOM 1664 O O . SER A 1 205 ? -0.498 17.261 1.828 1.00 35.00 205 SER A O 1
#

Secondary structure (DSSP, 8-state):
--HHHHHHHHHHHHHHHHHHHHHHHHHHHHHHHHTS---HHHHHHHHHHHHHHHHHTHHHHHHHHHHHHHHHHHHHHHHHHHH-PPP-----SS--HHHHHHHHHHHTTT-----S-S-EEGGGT--------GGGGSGGGSHHHHHIIIIIS-HHHHS-TTSHHHHHHHHHHHHHHHHHHHHHHHHHHHHHHHHSEE-GGGG--

Foldseek 3Di:
DCVVVVVVVVVVVCLVVVLVVVVVVVVVVVVVVVVPDPDPVVVVVVVVCCVVCVPDPPVPVSVVVSVVVVVVVVVVVVVVVVPDDDDDDDDDPPDDPVRVVVCCVPPVPPDDDDDPDQWDQCLVPDDDDDDDDVCLVDPLLDVVVLCCLPPVPVQLVVDDPPDVSVCSSVVSPVVNVVSVVVVVVVVVVVVVRRRDIDHPVVVVD

Sequence (205 aa):
KNNLLDVITSIIGIFGGLSVGLKLFFILILRSSEKISNNLSFIAMKTVIKNLFICYNQQQMITRLQIFFLTISLYCIFLYSTYTTQLITVEINKPTYSTYQTLSLNYSQSLQCFCSDISIPYKSFLTIKPRFHDLCSSQFVSQDWINYLYGEGNLIYRYSFTDFRASAVGQFQLLTSLCEISQETINTSLVQLLTSDYNDRQLLS

Organism: NCBI:txid433720